Protein AF-A0A395M1X4-F1 (afdb_monomer_lite)

Radius of gyration: 28.5 Å; chains: 1; bounding box: 63×34×75 Å

pLDDT: mean 86.67, std 12.7, range [49.12, 97.56]

Secondary structure (DSSP, 8-state):
-HHHHHHHHH--TTPEEEETT-TTSHHHHHHHHTT-EEEE--S-TTHHHHHHHHH--HHHHTTS----PPP-SPPPPP--S-------------GGGS-GGG--EEEEEEE-SSSEEEETTS-EEEETTEEES-HHHHHHHIIIIITT-EEEEEEEEEEEEETTEEEEEEEETT--BHHHHHHHTTSEEE-SSS--TTHHHHHHHHHHHHH-

Foldseek 3Di:
DVLLVVCVVPHDAAAEDEAADCQLPPNQQSCLVRNYHYDYHDPDPVNVVSNCVSCVDVVSVVPDDDDDDDDPDDDDDDDDPDDDDPPPPQPQDQVVPPPLVPQDKWFFAADPFLQWTATPNRAIEGEPFWDFDAGVVSSVCCVVPPHRFIKRWDADPPFDDDRRYGYTFIATPVRPGSSLVCLLVVRTAGDPPDDDDCRVVRNVSNVVNVVD

Organism: NCBI:txid1868324

Sequence (212 aa):
ELPRRLIRMYSLIGDVVLDPFLGSGTTIKAALELQRNGIGYEINEDFVKIINDKIGNNLLLELFDLEIVKRTQKIELDSIPYEPSVPDAKPLLDPRNLDLNRGKMYKVVNIVSEDTIELDTGLFVKFLGLDVVDKERAVKYLREYVLKKDVIIKVEENSLVSENTIFAYVYLKNKIFVNAYLIKSGIAQADKKREYKLRKKFMEIENQRKYG

Structure (mmCIF, N/CA/C/O backbone):
data_AF-A0A395M1X4-F1
#
_entry.id   AF-A0A395M1X4-F1
#
loop_
_atom_site.group_PDB
_atom_site.id
_atom_site.type_symbol
_atom_site.label_atom_id
_atom_site.label_alt_id
_atom_site.label_comp_id
_atom_site.label_asym_id
_atom_site.label_entity_id
_atom_site.label_seq_id
_atom_site.pdbx_PDB_ins_code
_atom_site.Cartn_x
_atom_site.Cartn_y
_atom_site.Cartn_z
_atom_site.occupancy
_atom_site.B_iso_or_equiv
_atom_site.auth_seq_id
_atom_site.auth_comp_id
_atom_site.auth_asym_id
_atom_site.auth_atom_id
_atom_site.pdbx_PDB_model_num
ATOM 1 N N . GLU A 1 1 ? -4.584 4.770 25.750 1.00 68.44 1 GLU A N 1
ATOM 2 C CA . GLU A 1 1 ? -4.631 6.199 26.139 1.00 68.44 1 GLU A CA 1
ATOM 3 C C . GLU A 1 1 ? -5.647 7.011 25.327 1.00 68.44 1 GLU A C 1
ATOM 5 O O . GLU A 1 1 ? -6.448 7.721 25.923 1.00 68.44 1 GLU A O 1
ATOM 10 N N . LEU A 1 2 ? -5.694 6.859 23.995 1.00 89.81 2 LEU A N 1
ATOM 11 C CA . LEU A 1 2 ? -6.604 7.622 23.126 1.00 89.81 2 LEU A CA 1
ATOM 12 C C . LEU A 1 2 ? -8.112 7.516 23.479 1.00 89.81 2 LEU A C 1
ATOM 14 O O . LEU A 1 2 ? -8.721 8.575 23.634 1.00 89.81 2 LEU A O 1
ATOM 18 N N . PRO A 1 3 ? -8.718 6.323 23.693 1.00 90.88 3 PRO A N 1
ATOM 19 C CA . PRO A 1 3 ? -10.153 6.229 24.005 1.00 90.88 3 PRO A CA 1
ATOM 20 C C . PRO A 1 3 ? -10.532 6.971 25.290 1.00 90.88 3 PRO A C 1
ATOM 22 O O . PRO A 1 3 ? -11.484 7.741 25.313 1.00 90.88 3 PRO A O 1
ATOM 25 N N . ARG A 1 4 ? -9.716 6.827 26.343 1.00 94.31 4 ARG A N 1
ATOM 26 C CA . ARG A 1 4 ? -9.913 7.501 27.634 1.00 94.31 4 ARG A CA 1
ATOM 27 C C . ARG A 1 4 ? -9.958 9.025 27.477 1.00 94.31 4 ARG A C 1
ATOM 29 O O . ARG A 1 4 ? -10.795 9.682 28.088 1.00 94.31 4 ARG A O 1
ATOM 36 N N . ARG A 1 5 ? -9.074 9.597 26.649 1.00 95.94 5 ARG A N 1
ATOM 37 C CA . ARG A 1 5 ? -9.039 11.046 26.404 1.00 95.94 5 ARG A CA 1
ATOM 38 C C . ARG A 1 5 ? -10.300 11.528 25.687 1.00 95.94 5 ARG A C 1
ATOM 40 O O . ARG A 1 5 ? -10.875 12.523 26.110 1.00 95.94 5 ARG A O 1
ATOM 47 N N . LEU A 1 6 ? -10.730 10.813 24.646 1.00 96.31 6 LEU A N 1
ATOM 48 C CA . LEU A 1 6 ? -11.924 11.160 23.870 1.00 96.31 6 LEU A CA 1
ATOM 49 C C . LEU A 1 6 ? -13.192 11.062 24.721 1.00 96.31 6 LEU A C 1
ATOM 51 O O . LEU A 1 6 ? -13.954 12.020 24.781 1.00 96.31 6 LEU A O 1
ATOM 55 N N . ILE A 1 7 ? -13.364 9.963 25.459 1.00 96.81 7 ILE A N 1
ATOM 56 C CA . ILE A 1 7 ? -14.508 9.779 26.361 1.00 96.81 7 ILE A CA 1
ATOM 57 C C . ILE A 1 7 ? -14.561 10.919 27.383 1.00 96.81 7 ILE A C 1
ATOM 59 O O . ILE A 1 7 ? -15.603 11.540 27.559 1.00 96.81 7 ILE A O 1
ATOM 63 N N . ARG A 1 8 ? -13.434 11.269 28.014 1.00 96.00 8 ARG A N 1
ATOM 64 C CA . ARG A 1 8 ? -13.397 12.364 28.995 1.00 96.00 8 ARG A CA 1
ATOM 65 C C . ARG A 1 8 ? -13.743 13.735 28.400 1.00 96.00 8 ARG A C 1
ATOM 67 O O . ARG A 1 8 ? -14.287 14.564 29.119 1.00 96.00 8 ARG A O 1
ATOM 74 N N . MET A 1 9 ? -13.390 13.992 27.140 1.00 96.62 9 MET A N 1
ATOM 75 C CA . MET A 1 9 ? -13.650 15.274 26.470 1.00 96.62 9 MET A CA 1
ATOM 76 C C . MET A 1 9 ? -15.098 15.419 25.995 1.00 96.62 9 MET A C 1
ATOM 78 O O . MET A 1 9 ? -15.610 16.533 25.980 1.00 96.62 9 MET A O 1
ATOM 82 N N . TYR A 1 10 ? -15.737 14.313 25.606 1.00 96.31 10 TYR A N 1
ATOM 83 C CA . TYR A 1 10 ? -17.022 14.327 24.896 1.00 96.31 10 TYR A CA 1
ATOM 84 C C . TYR A 1 10 ? -18.167 13.629 25.643 1.00 96.31 10 TYR A C 1
ATOM 86 O O . TYR A 1 10 ? -19.234 13.445 25.071 1.00 96.31 10 TYR A O 1
ATOM 94 N N . SER A 1 11 ? -17.964 13.238 26.902 1.00 96.44 11 SER A N 1
ATOM 95 C CA . SER A 1 11 ? -19.010 12.653 27.748 1.00 96.44 11 SER A CA 1
ATOM 96 C C . SER A 1 11 ? -18.870 13.105 29.197 1.00 96.44 11 SER A C 1
ATOM 98 O O . SER A 1 11 ? -17.765 13.403 29.671 1.00 96.44 11 SER A O 1
ATOM 100 N N . LEU A 1 12 ? -19.974 13.099 29.927 1.00 96.44 12 LEU A N 1
ATOM 101 C CA . LEU A 1 12 ? -20.050 13.315 31.366 1.00 96.44 12 LEU A CA 1
ATOM 102 C C . LEU A 1 12 ? -20.044 11.981 32.122 1.00 96.44 12 LEU A C 1
ATOM 104 O O . LEU A 1 12 ? -20.113 10.903 31.539 1.00 96.44 12 LEU A O 1
ATOM 108 N N . ILE A 1 13 ? -19.879 12.048 33.442 1.00 95.56 13 ILE A N 1
ATOM 109 C CA . ILE A 1 13 ? -20.017 10.872 34.312 1.00 95.56 13 ILE A CA 1
ATOM 110 C C . ILE A 1 13 ? -21.461 10.359 34.202 1.00 95.56 13 ILE A C 1
ATOM 112 O O . ILE A 1 13 ? -22.392 11.156 34.267 1.00 95.56 13 ILE A O 1
ATOM 116 N N . GLY A 1 14 ? -21.631 9.046 34.038 1.00 94.00 14 GLY A N 1
ATOM 117 C CA . GLY A 1 14 ? -22.929 8.389 33.848 1.00 94.00 14 GLY A CA 1
ATOM 118 C C . GLY A 1 14 ? -23.396 8.266 32.391 1.00 94.00 14 GLY A C 1
ATOM 119 O O . GLY A 1 14 ? -24.292 7.465 32.121 1.00 94.00 14 GLY A O 1
ATOM 120 N N . ASP A 1 15 ? -22.773 8.978 31.447 1.00 97.31 15 ASP A N 1
ATOM 121 C CA . ASP A 1 15 ? -23.117 8.874 30.022 1.00 97.31 15 ASP A CA 1
ATOM 122 C C . ASP A 1 15 ? -22.832 7.477 29.455 1.00 97.31 15 ASP A C 1
ATOM 124 O O . ASP A 1 15 ? -22.039 6.708 30.004 1.00 97.31 15 ASP A O 1
ATOM 128 N N . VAL A 1 16 ? -23.457 7.166 28.315 1.00 96.12 16 VAL A N 1
ATOM 129 C CA . VAL A 1 16 ? -23.270 5.905 27.587 1.00 96.12 16 VAL A CA 1
ATOM 130 C C . VAL A 1 16 ? -22.293 6.100 26.431 1.00 96.12 16 VAL A C 1
ATOM 132 O O . VAL A 1 16 ? -22.507 6.929 25.548 1.00 96.12 16 VAL A O 1
ATOM 135 N N . VAL A 1 17 ? -21.240 5.287 26.404 1.00 96.62 17 VAL A N 1
ATOM 136 C CA . VAL A 1 17 ? -20.292 5.201 25.289 1.00 96.62 17 VAL A CA 1
ATOM 137 C C . VAL A 1 17 ? -20.643 3.993 24.426 1.00 96.62 17 VAL A C 1
ATOM 139 O O . VAL A 1 17 ? -20.600 2.859 24.900 1.00 96.62 17 VAL A O 1
ATOM 142 N N . LEU A 1 18 ? -20.966 4.233 23.154 1.00 97.00 18 LEU A N 1
ATOM 143 C CA . LEU A 1 18 ? -21.215 3.181 22.168 1.00 97.00 18 LEU A CA 1
ATOM 144 C C . LEU A 1 18 ? -19.958 2.913 21.332 1.00 97.00 18 LEU A C 1
ATOM 146 O O . LEU A 1 18 ? -19.431 3.829 20.701 1.00 97.00 18 LEU A O 1
ATOM 150 N N . ASP A 1 19 ? -19.526 1.654 21.279 1.00 95.69 19 ASP A N 1
ATOM 151 C CA . ASP A 1 19 ? -18.465 1.182 20.386 1.00 95.69 19 ASP A CA 1
ATOM 152 C C . ASP A 1 19 ? -18.986 0.080 19.443 1.00 95.69 19 ASP A C 1
ATOM 154 O O . ASP A 1 19 ? -19.100 -1.081 19.845 1.00 95.69 19 ASP A O 1
ATOM 158 N N . PRO A 1 20 ? -19.315 0.395 18.178 1.00 94.38 20 PRO A N 1
ATOM 159 C CA . PRO A 1 20 ? -19.821 -0.603 17.241 1.00 94.38 20 PRO A CA 1
ATOM 160 C C . PRO A 1 20 ? -18.749 -1.573 16.713 1.00 94.38 20 PRO A C 1
ATOM 162 O O . PRO A 1 20 ? -19.100 -2.486 15.968 1.00 94.38 20 PRO A O 1
ATOM 165 N N . PHE A 1 21 ? -17.476 -1.387 17.084 1.00 94.19 21 PHE A N 1
ATOM 166 C CA . PHE A 1 21 ? -16.341 -2.215 16.666 1.00 94.19 21 PHE A CA 1
ATOM 167 C C . PHE A 1 21 ? -15.449 -2.533 17.871 1.00 94.19 21 PHE A C 1
ATOM 169 O O . PHE A 1 21 ? -14.256 -2.221 17.906 1.00 94.19 21 PHE A O 1
ATOM 176 N N . LEU A 1 22 ? -16.067 -3.148 18.878 1.00 93.44 22 LEU A N 1
ATOM 177 C CA . LEU A 1 22 ? -15.531 -3.301 20.225 1.00 93.44 22 LEU A CA 1
ATOM 178 C C . LEU A 1 22 ? -14.149 -3.976 20.265 1.00 93.44 22 LEU A C 1
ATOM 180 O O . LEU A 1 22 ? -13.309 -3.628 21.111 1.00 93.44 22 LEU A O 1
ATOM 184 N N . GLY A 1 23 ? -13.911 -4.956 19.385 1.00 93.94 23 GLY A N 1
ATOM 185 C CA . GLY A 1 23 ? -12.673 -5.718 19.321 1.00 93.94 23 GLY A CA 1
ATOM 186 C C . GLY A 1 23 ? -12.290 -6.271 20.689 1.00 93.94 23 GLY A C 1
ATOM 187 O O . GLY A 1 23 ? -13.026 -7.008 21.331 1.00 93.94 23 GLY A O 1
ATOM 188 N N . SER A 1 24 ? -11.121 -5.868 21.188 1.00 92.38 24 SER A N 1
ATOM 189 C CA . SER A 1 24 ? -10.613 -6.340 22.484 1.00 92.38 24 SER A CA 1
ATOM 190 C C . SER A 1 24 ? -11.244 -5.688 23.723 1.00 92.38 24 SER A C 1
ATOM 192 O O . SER A 1 24 ? -10.738 -5.926 24.816 1.00 92.38 24 SER A O 1
ATOM 194 N N . GLY A 1 25 ? -12.251 -4.818 23.595 1.00 92.44 25 GLY A N 1
ATOM 195 C CA . GLY A 1 25 ? -12.959 -4.220 24.740 1.00 92.44 25 GLY A CA 1
ATOM 196 C C . GLY A 1 25 ? -12.305 -2.982 25.369 1.00 92.44 25 GLY A C 1
ATOM 197 O O . GLY A 1 25 ? -12.700 -2.540 26.448 1.00 92.44 25 GLY A O 1
ATOM 198 N N . THR A 1 26 ? -11.283 -2.403 24.731 1.00 93.25 26 THR A N 1
ATOM 199 C CA . THR A 1 26 ? -10.499 -1.295 25.316 1.00 93.25 26 THR A CA 1
ATOM 200 C C . THR A 1 26 ? -11.327 -0.023 25.534 1.00 93.25 26 THR A C 1
ATOM 202 O O . THR A 1 26 ? -11.119 0.670 26.532 1.00 93.25 26 THR A O 1
ATOM 205 N N . THR A 1 27 ? -12.263 0.285 24.633 1.00 94.75 27 THR A N 1
ATOM 206 C CA . THR A 1 27 ? -13.134 1.466 24.737 1.00 94.75 27 THR A CA 1
ATOM 207 C C . THR A 1 27 ? -14.054 1.375 25.948 1.00 94.75 27 THR A C 1
ATOM 209 O O . THR A 1 27 ? -14.115 2.313 26.739 1.00 94.75 27 THR A O 1
ATOM 212 N N . ILE A 1 28 ? -14.689 0.220 26.149 1.00 93.50 28 ILE A N 1
ATOM 213 C CA . ILE A 1 28 ? -15.614 -0.008 27.264 1.00 93.50 28 ILE A CA 1
ATOM 214 C C . ILE A 1 28 ? -14.870 -0.024 28.593 1.00 93.50 28 ILE A C 1
ATOM 216 O O . ILE A 1 28 ? -15.287 0.661 29.519 1.00 93.50 28 ILE A O 1
ATOM 220 N N . LYS A 1 29 ? -13.701 -0.676 28.673 1.00 92.06 29 LYS A N 1
ATOM 221 C CA . LYS A 1 29 ? -12.850 -0.586 29.872 1.00 92.06 29 LYS A CA 1
ATOM 222 C C . LYS A 1 29 ? -12.541 0.869 30.234 1.00 92.06 29 LYS A C 1
ATOM 224 O O . LYS A 1 29 ? -12.665 1.256 31.390 1.00 92.06 29 LYS A O 1
ATOM 229 N N . ALA A 1 30 ? -12.161 1.686 29.250 1.00 93.56 30 ALA A N 1
ATOM 230 C CA . ALA A 1 30 ? -11.876 3.098 29.485 1.00 93.56 30 ALA A CA 1
ATOM 231 C C . ALA A 1 30 ? -13.124 3.898 29.900 1.00 93.56 30 ALA A C 1
ATOM 233 O O . ALA A 1 30 ? -12.994 4.807 30.718 1.00 93.56 30 ALA A O 1
ATOM 234 N N . ALA A 1 31 ? -14.304 3.575 29.361 1.00 93.88 31 ALA A N 1
ATOM 235 C CA . ALA A 1 31 ? -15.572 4.178 29.768 1.00 93.88 31 ALA A CA 1
ATOM 236 C C . ALA A 1 31 ? -15.878 3.870 31.242 1.00 93.88 31 ALA A C 1
ATOM 238 O O . ALA A 1 31 ? -16.070 4.797 32.029 1.00 93.88 31 ALA A O 1
ATOM 239 N N . LEU A 1 32 ? -15.794 2.597 31.635 1.00 91.56 32 LEU A N 1
ATOM 240 C CA . LEU A 1 32 ? -16.053 2.140 33.004 1.00 91.56 32 LEU A CA 1
ATOM 241 C C . LEU A 1 32 ? -15.075 2.753 34.016 1.00 91.56 32 LEU A C 1
ATOM 243 O O . LEU A 1 32 ? -15.489 3.287 35.040 1.00 91.56 32 LEU A O 1
ATOM 247 N N . GLU A 1 33 ? -13.773 2.783 33.710 1.00 91.12 33 GLU A N 1
ATOM 248 C CA . GLU A 1 33 ? -12.766 3.437 34.567 1.00 91.12 33 GLU A CA 1
ATOM 249 C C . GLU A 1 33 ? -12.969 4.957 34.706 1.00 91.12 33 GLU A C 1
ATOM 251 O O . GLU A 1 33 ? -12.378 5.596 35.580 1.00 91.12 33 GLU A O 1
ATOM 256 N N . LEU A 1 34 ? -13.732 5.557 33.795 1.00 93.31 34 LEU A N 1
ATOM 257 C CA . LEU A 1 34 ? -14.150 6.949 33.851 1.00 93.31 34 LEU A CA 1
ATOM 258 C C . LEU A 1 34 ? -15.561 7.092 34.441 1.00 93.31 34 LEU A C 1
ATOM 260 O O . LEU A 1 34 ? -16.077 8.199 34.440 1.00 93.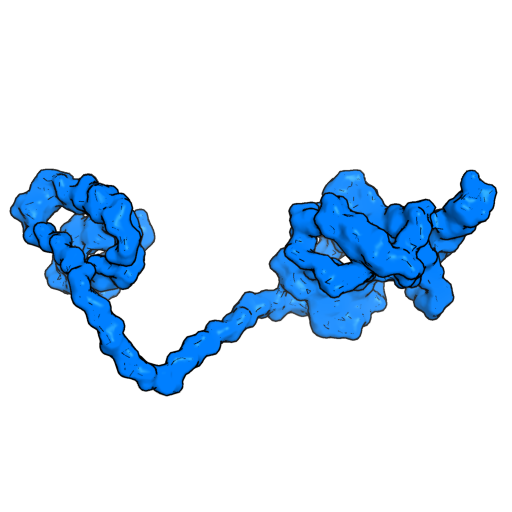31 34 LEU A O 1
ATOM 264 N N . GLN A 1 35 ? -16.188 6.041 34.969 1.00 92.19 35 GLN A N 1
ATOM 265 C CA . GLN A 1 35 ? -17.561 6.081 35.492 1.00 92.19 35 GLN A CA 1
ATOM 266 C C . GLN A 1 35 ? -18.598 6.452 34.418 1.00 92.19 35 GLN A C 1
ATOM 268 O O . GLN A 1 35 ? -19.502 7.253 34.651 1.00 92.19 35 GLN A O 1
ATOM 273 N N . ARG A 1 36 ? -18.433 5.915 33.207 1.00 94.31 36 ARG A N 1
ATOM 274 C CA . ARG A 1 36 ? -19.426 5.937 32.126 1.00 94.31 36 ARG A CA 1
ATOM 275 C C . ARG A 1 36 ? -19.949 4.526 31.900 1.00 94.31 36 ARG A C 1
ATOM 277 O O . ARG A 1 36 ? -19.222 3.554 32.097 1.00 94.31 36 ARG A O 1
ATOM 284 N N . ASN A 1 37 ? -21.177 4.440 31.418 1.00 93.44 37 ASN A N 1
ATOM 285 C CA . ASN A 1 37 ? -21.745 3.207 30.898 1.00 93.44 37 ASN A CA 1
ATOM 286 C C . ASN A 1 37 ? -21.158 2.907 29.513 1.00 93.44 37 ASN A C 1
ATOM 288 O O . ASN A 1 37 ? -20.710 3.810 28.799 1.00 93.44 37 ASN A O 1
ATOM 292 N N . GLY A 1 38 ? -21.168 1.640 29.113 1.00 93.69 38 GLY A N 1
ATOM 293 C CA . GLY A 1 38 ? -20.594 1.217 27.844 1.00 93.69 38 GLY A CA 1
ATOM 294 C C . GLY A 1 38 ? -21.433 0.152 27.153 1.00 93.69 38 GLY A C 1
ATOM 295 O O . GLY A 1 38 ? -21.826 -0.823 27.782 1.00 93.69 38 GLY A O 1
ATOM 296 N N . ILE A 1 39 ? -21.663 0.323 25.852 1.00 95.75 39 ILE A N 1
ATOM 297 C CA . ILE A 1 39 ? -22.289 -0.679 24.982 1.00 95.75 39 ILE A CA 1
ATOM 298 C C . ILE A 1 39 ? -21.333 -0.943 23.827 1.00 95.75 39 ILE A C 1
ATOM 300 O O . ILE A 1 39 ? -20.859 -0.004 23.190 1.00 95.75 39 ILE A O 1
ATOM 304 N N . GLY A 1 40 ? -21.043 -2.211 23.546 1.00 94.38 40 GLY A N 1
ATOM 305 C CA . GLY A 1 40 ? -20.136 -2.583 22.470 1.00 94.38 40 GLY A CA 1
ATOM 306 C C . GLY A 1 40 ? -20.662 -3.728 21.616 1.00 94.38 40 GLY A C 1
ATOM 307 O O . GLY A 1 40 ? -21.257 -4.664 22.146 1.00 94.38 40 GLY A O 1
ATOM 308 N N . TYR A 1 41 ? -20.414 -3.663 20.308 1.00 94.81 41 TYR A N 1
ATOM 309 C CA . TYR A 1 41 ? -20.716 -4.747 19.373 1.00 94.81 41 TYR A CA 1
ATOM 310 C C . TYR A 1 41 ? -19.428 -5.369 18.838 1.00 94.81 41 TYR A C 1
ATOM 312 O O . TYR A 1 41 ? -18.507 -4.664 18.433 1.00 94.81 41 TYR A O 1
ATOM 320 N N . GLU A 1 42 ? -19.387 -6.697 18.816 1.00 94.56 42 GLU A N 1
ATOM 321 C CA . GLU A 1 42 ? -18.329 -7.480 18.184 1.00 94.56 42 GLU A CA 1
ATOM 322 C C . GLU A 1 42 ? -18.965 -8.673 17.471 1.00 94.56 42 GLU A C 1
ATOM 324 O O . GLU A 1 42 ? -19.849 -9.334 18.018 1.00 94.56 42 GLU A O 1
ATOM 329 N N . ILE A 1 43 ? -18.543 -8.914 16.232 1.00 92.88 43 ILE A N 1
ATOM 330 C CA . ILE A 1 43 ? -19.069 -9.993 15.390 1.00 92.88 43 ILE A CA 1
ATOM 331 C C . ILE A 1 43 ? -18.265 -11.282 15.556 1.00 92.88 43 ILE A C 1
ATOM 333 O O . ILE A 1 43 ? -18.792 -12.368 15.324 1.00 92.88 43 ILE A O 1
ATOM 337 N N . ASN A 1 44 ? -16.992 -11.170 15.936 1.00 92.69 44 ASN A N 1
ATOM 338 C CA . ASN A 1 44 ? -16.113 -12.307 16.123 1.00 92.69 44 ASN A CA 1
ATOM 339 C C . ASN A 1 44 ? -16.221 -12.849 17.557 1.00 92.69 44 ASN A C 1
ATOM 341 O O . ASN A 1 44 ? -15.735 -12.245 18.513 1.00 92.69 44 ASN A O 1
ATOM 345 N N . GLU A 1 45 ? -16.815 -14.034 17.688 1.00 90.81 45 GLU A N 1
ATOM 346 C CA . GLU A 1 45 ? -17.025 -14.703 18.975 1.00 90.81 45 GLU A CA 1
ATOM 347 C C . GLU A 1 45 ? -15.723 -15.019 19.730 1.00 90.81 45 GLU A C 1
ATOM 349 O O . GLU A 1 45 ? -15.733 -15.057 20.962 1.00 90.81 45 GLU A O 1
ATOM 354 N N . ASP A 1 46 ? -14.587 -15.158 19.040 1.00 92.94 46 ASP A N 1
ATOM 355 C CA . ASP A 1 46 ? -13.287 -15.429 19.674 1.00 92.94 46 ASP A CA 1
ATOM 356 C C . ASP A 1 46 ? -12.858 -14.301 20.629 1.00 92.94 46 ASP A C 1
ATOM 358 O O . ASP A 1 46 ? -12.092 -14.514 21.576 1.00 92.94 46 ASP A O 1
ATOM 362 N N . PHE A 1 47 ? -13.380 -13.087 20.422 1.00 93.69 47 PHE A N 1
ATOM 363 C CA . PHE A 1 47 ? -13.097 -11.940 21.277 1.00 93.69 47 PHE A CA 1
ATOM 364 C C . PHE A 1 47 ? -13.861 -11.957 22.598 1.00 93.69 47 PHE A C 1
ATOM 366 O O . PHE A 1 47 ? -13.432 -11.269 23.524 1.00 93.69 47 PHE A O 1
ATOM 373 N N . VAL A 1 48 ? -14.928 -12.752 22.742 1.00 90.44 48 VAL A N 1
ATOM 374 C CA . VAL A 1 48 ? -15.748 -12.784 23.968 1.00 90.44 48 VAL A CA 1
ATOM 375 C C . VAL A 1 48 ? -14.884 -13.055 25.197 1.00 90.44 48 VAL A C 1
ATOM 377 O O . VAL A 1 48 ? -14.986 -12.340 26.193 1.00 90.44 48 VAL A O 1
ATOM 380 N N . LYS A 1 49 ? -13.969 -14.029 25.112 1.00 90.19 49 LYS A N 1
ATOM 381 C CA . LYS A 1 49 ? -13.050 -14.342 26.213 1.00 90.19 49 LYS A CA 1
ATOM 382 C C . LYS A 1 49 ? -12.108 -13.176 26.520 1.00 90.19 49 LYS A C 1
ATOM 384 O O . LYS A 1 49 ? -11.949 -12.813 27.677 1.00 90.19 49 LYS A O 1
ATOM 389 N N . ILE A 1 50 ? -11.529 -12.554 25.492 1.00 91.62 50 ILE A N 1
ATOM 390 C CA . ILE A 1 50 ? -10.598 -11.422 25.639 1.00 91.62 50 ILE A CA 1
ATOM 391 C C . ILE A 1 50 ? -11.296 -10.220 26.283 1.00 91.62 50 ILE A C 1
ATOM 393 O O . ILE A 1 50 ? -10.719 -9.550 27.138 1.00 91.62 50 ILE A O 1
ATOM 397 N N . ILE A 1 51 ? -12.530 -9.938 25.863 1.00 90.50 51 ILE A N 1
ATOM 398 C CA . ILE A 1 51 ? -13.363 -8.869 26.411 1.00 90.50 51 ILE A CA 1
ATOM 399 C C . ILE A 1 51 ? -13.667 -9.163 27.880 1.00 90.50 51 ILE A C 1
ATOM 401 O O . ILE A 1 51 ? -13.470 -8.286 28.721 1.00 90.50 51 ILE A O 1
ATOM 405 N N . ASN A 1 52 ? -14.085 -10.393 28.190 1.00 87.38 52 ASN A N 1
ATOM 406 C CA . ASN A 1 52 ? -14.406 -10.799 29.552 1.00 87.38 52 ASN A CA 1
ATOM 407 C C . ASN A 1 52 ? -13.177 -10.715 30.468 1.00 87.38 52 ASN A C 1
ATOM 409 O O . ASN A 1 52 ? -13.245 -10.080 31.510 1.00 87.38 52 ASN A O 1
ATOM 413 N N . ASP A 1 53 ? -12.022 -11.226 30.042 1.00 87.44 53 ASP A N 1
ATOM 414 C CA . ASP A 1 53 ? -10.775 -11.142 30.816 1.00 87.44 53 ASP A CA 1
ATOM 415 C C . ASP A 1 53 ? -10.322 -9.680 31.018 1.00 87.44 53 ASP A C 1
ATOM 417 O O . ASP A 1 53 ? -9.722 -9.323 32.033 1.00 87.44 53 ASP A O 1
ATOM 421 N N . LYS A 1 54 ? -10.604 -8.799 30.049 1.00 87.50 54 LYS A N 1
ATOM 422 C CA . LYS A 1 54 ? -10.201 -7.389 30.107 1.00 87.50 54 LYS A CA 1
ATOM 423 C C . LYS A 1 54 ? -11.112 -6.542 30.999 1.00 87.50 54 LYS A C 1
ATOM 425 O O . LYS A 1 54 ? -10.606 -5.681 31.729 1.00 87.50 54 LYS A O 1
ATOM 430 N N . ILE A 1 55 ? -12.426 -6.730 30.892 1.00 84.75 55 ILE A N 1
ATOM 431 C CA . ILE A 1 55 ? -13.439 -5.967 31.637 1.00 84.75 55 ILE A CA 1
ATOM 432 C C . ILE A 1 55 ? -13.658 -6.582 33.023 1.00 84.75 55 ILE A C 1
ATOM 434 O O . ILE A 1 55 ? -13.739 -5.851 34.006 1.00 84.75 55 ILE A O 1
ATOM 438 N N . GLY A 1 56 ? -13.659 -7.910 33.110 1.00 69.19 56 GLY A N 1
ATOM 439 C CA . GLY A 1 56 ? -13.948 -8.717 34.294 1.00 69.19 56 GLY A CA 1
ATOM 440 C C . GLY A 1 56 ? -12.857 -8.741 35.365 1.00 69.19 56 GLY A C 1
ATOM 441 O O . GLY A 1 56 ? -12.741 -9.712 36.106 1.00 69.19 56 GLY A O 1
ATOM 442 N N . ASN A 1 57 ? -12.055 -7.681 35.487 1.00 66.00 57 ASN A N 1
ATOM 443 C CA . ASN A 1 57 ? -11.243 -7.506 36.689 1.00 66.00 57 ASN A CA 1
ATOM 444 C C . ASN A 1 57 ? -12.185 -7.265 37.881 1.00 66.00 57 ASN A C 1
ATOM 446 O O . ASN A 1 57 ? -13.024 -6.368 37.810 1.00 66.00 57 ASN A O 1
ATOM 450 N N . ASN A 1 58 ? -12.017 -8.023 38.973 1.00 60.03 58 ASN A N 1
ATOM 451 C CA . ASN A 1 58 ? -12.922 -8.025 40.139 1.00 60.03 58 ASN A CA 1
ATOM 452 C C . ASN A 1 58 ? -13.329 -6.621 40.624 1.00 60.03 58 ASN A C 1
ATOM 454 O O . ASN A 1 58 ? -14.489 -6.396 40.939 1.00 60.03 58 ASN A O 1
ATOM 458 N N . LEU A 1 59 ? -12.407 -5.655 40.606 1.00 61.34 59 LEU A N 1
ATOM 459 C CA . LEU A 1 59 ? -12.660 -4.292 41.080 1.00 61.34 59 LEU A CA 1
ATOM 460 C C . LEU A 1 59 ? -13.670 -3.500 40.223 1.00 61.34 59 LEU A C 1
ATOM 462 O O . LEU A 1 59 ? -14.315 -2.586 40.724 1.00 61.34 59 LEU A O 1
ATOM 466 N N . LEU A 1 60 ? -13.786 -3.807 38.926 1.00 66.50 60 LEU A N 1
ATOM 467 C CA . LEU A 1 60 ? -14.768 -3.171 38.038 1.00 66.50 60 LEU A CA 1
ATOM 468 C C . LEU A 1 60 ? -16.131 -3.864 38.129 1.00 66.50 60 LEU A C 1
ATOM 470 O O . LEU A 1 60 ? -17.151 -3.189 38.066 1.00 66.50 60 LEU A O 1
ATOM 474 N N . LEU A 1 61 ? -16.148 -5.186 38.319 1.00 66.81 61 LEU A N 1
ATOM 475 C CA . LEU A 1 61 ? -17.385 -5.964 38.459 1.00 66.81 61 LEU A CA 1
ATOM 476 C C . LEU A 1 61 ? -18.135 -5.670 39.765 1.00 66.81 61 LEU A C 1
ATOM 478 O O . LEU A 1 61 ? -19.345 -5.838 39.821 1.00 66.81 61 LEU A O 1
ATOM 482 N N . GLU A 1 62 ? -17.447 -5.198 40.807 1.00 69.44 62 GLU A N 1
ATOM 483 C CA . GLU A 1 62 ? -18.099 -4.711 42.034 1.00 69.44 62 GLU A CA 1
ATOM 484 C C . GLU A 1 62 ? -18.864 -3.392 41.825 1.00 69.44 62 GLU A C 1
ATOM 486 O O . GLU A 1 62 ? -19.725 -3.043 42.630 1.00 69.44 62 GLU A O 1
ATOM 491 N N . LEU A 1 63 ? -18.544 -2.645 40.764 1.00 70.69 63 LEU A N 1
ATOM 492 C CA . LEU A 1 63 ? -19.072 -1.302 40.511 1.00 70.69 63 LEU A CA 1
ATOM 493 C C . LEU A 1 63 ? -20.062 -1.244 39.342 1.00 70.69 63 LEU A C 1
ATOM 495 O O . LEU A 1 63 ? -20.793 -0.260 39.230 1.00 70.69 63 LEU A O 1
ATOM 499 N N . PHE A 1 64 ? -20.067 -2.250 38.466 1.00 76.81 64 PHE A N 1
ATOM 500 C CA . PHE A 1 64 ? -20.837 -2.241 37.226 1.00 76.81 64 PHE A CA 1
ATOM 501 C C . PHE A 1 64 ? -21.368 -3.632 36.877 1.00 76.81 64 PHE A C 1
ATOM 503 O O . PHE A 1 64 ? -20.648 -4.625 36.985 1.00 76.81 64 PHE A O 1
ATOM 510 N N . ASP A 1 65 ? -22.594 -3.675 36.357 1.00 83.25 65 ASP A N 1
ATOM 511 C CA . ASP A 1 65 ? -23.181 -4.886 35.791 1.00 83.25 65 ASP A CA 1
ATOM 512 C C . ASP A 1 65 ? -22.590 -5.169 34.399 1.00 83.25 65 ASP A C 1
ATOM 514 O O . ASP A 1 65 ? -22.540 -4.288 33.535 1.00 83.25 65 ASP A O 1
ATOM 518 N N . LEU A 1 66 ? -22.144 -6.409 34.167 1.00 85.88 66 LEU A N 1
ATOM 519 C CA . LEU A 1 66 ? -21.660 -6.872 32.865 1.00 85.88 66 LEU A CA 1
ATOM 520 C C . LEU A 1 66 ? -22.634 -7.891 32.273 1.00 85.88 66 LEU A C 1
ATOM 522 O O . LEU A 1 66 ? -22.774 -9.001 32.785 1.00 85.88 66 LEU A O 1
ATOM 526 N N . GLU A 1 67 ? -23.237 -7.539 31.140 1.00 89.31 67 GLU A N 1
ATOM 527 C CA . GLU A 1 67 ? -24.088 -8.430 30.355 1.00 89.31 67 GLU A CA 1
ATOM 528 C C . GLU A 1 67 ? -23.464 -8.673 28.974 1.00 89.31 67 GLU A C 1
ATOM 530 O O . GLU A 1 67 ? -23.117 -7.735 28.255 1.00 89.31 67 GLU A O 1
ATOM 535 N N . ILE A 1 68 ? -23.321 -9.945 28.587 1.00 88.62 68 ILE A N 1
ATOM 536 C CA . ILE A 1 68 ? -22.876 -10.340 27.245 1.00 88.62 68 ILE A CA 1
ATOM 537 C C . ILE A 1 68 ? -24.029 -11.067 26.560 1.00 88.62 68 ILE A C 1
ATOM 539 O O . ILE A 1 68 ? -24.343 -12.211 26.888 1.00 88.62 68 ILE A O 1
ATOM 543 N N . VAL A 1 69 ? -24.641 -10.405 25.579 1.00 90.88 69 VAL A N 1
ATOM 544 C CA . VAL A 1 69 ? -25.776 -10.946 24.825 1.00 90.88 69 VAL A CA 1
ATOM 545 C C . VAL A 1 69 ? -25.312 -11.438 23.462 1.00 90.88 69 VAL A C 1
ATOM 547 O O . VAL A 1 69 ? -24.844 -10.665 22.625 1.00 90.88 69 VAL A O 1
ATOM 550 N N . LYS A 1 70 ? -25.496 -12.735 23.200 1.00 90.38 70 LYS A N 1
ATOM 551 C CA . LYS A 1 70 ? -25.284 -13.309 21.869 1.00 90.38 70 LYS A CA 1
ATOM 552 C C . LYS A 1 70 ? -26.543 -13.137 21.022 1.00 90.38 70 LYS A C 1
ATOM 554 O O . LYS A 1 70 ? -27.615 -13.621 21.381 1.00 90.38 70 LYS A O 1
ATOM 559 N N . ARG A 1 71 ? -26.411 -12.494 19.860 1.00 87.06 71 ARG A N 1
ATOM 560 C CA . ARG A 1 71 ? -27.507 -12.395 18.888 1.00 87.06 71 ARG A CA 1
ATOM 561 C C . ARG A 1 71 ? -27.722 -13.747 18.201 1.00 87.06 71 ARG A C 1
ATOM 563 O O . ARG A 1 71 ? -26.814 -14.267 17.565 1.00 87.06 71 ARG A O 1
ATOM 570 N N . THR A 1 72 ? -28.934 -14.290 18.300 1.00 87.06 72 THR A N 1
ATOM 571 C CA . THR A 1 72 ? -29.327 -15.571 17.677 1.00 87.06 72 THR A CA 1
ATOM 572 C C . THR A 1 72 ? -30.172 -15.405 16.416 1.00 87.06 72 THR A C 1
ATOM 574 O O . THR A 1 72 ? -30.248 -16.322 15.604 1.00 87.06 72 THR A O 1
ATOM 577 N N . GLN A 1 73 ? -30.799 -14.243 16.230 1.00 86.69 73 GLN A N 1
ATOM 578 C CA . GLN A 1 73 ? -31.671 -13.968 15.090 1.00 86.69 73 GLN A CA 1
ATOM 579 C C . GLN A 1 73 ? -30.931 -13.194 13.999 1.00 86.69 73 GLN A C 1
ATOM 581 O O . GLN A 1 73 ? -30.179 -12.254 14.273 1.00 86.69 73 GLN A O 1
ATOM 586 N N . LYS A 1 74 ? -31.174 -13.582 12.746 1.00 80.69 74 LYS A N 1
ATOM 587 C CA . LYS A 1 74 ? -30.703 -12.851 11.571 1.00 80.69 74 LYS A CA 1
ATOM 588 C C . LYS A 1 74 ? -31.593 -11.622 11.377 1.00 80.69 74 LYS A C 1
ATOM 590 O O . LYS A 1 74 ? -32.810 -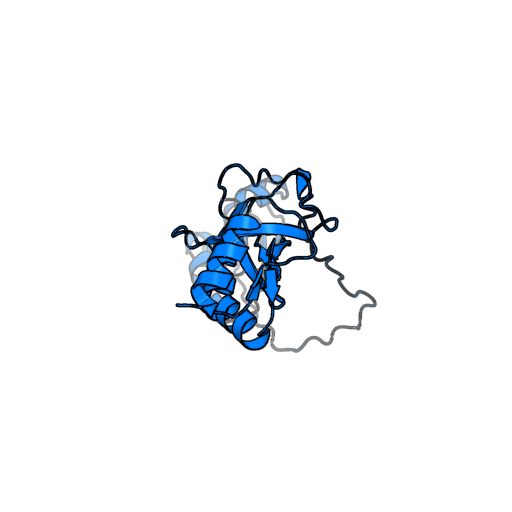11.752 11.361 1.00 80.69 74 LYS A O 1
ATOM 595 N N . ILE A 1 75 ? -30.984 -10.446 11.249 1.00 80.56 75 ILE A N 1
ATOM 596 C CA . ILE A 1 75 ? -31.715 -9.209 10.958 1.00 80.56 75 ILE A CA 1
ATOM 597 C C . ILE A 1 75 ? -31.953 -9.147 9.450 1.00 80.56 75 ILE A C 1
ATOM 599 O O . ILE A 1 75 ? -31.001 -9.250 8.674 1.00 80.56 75 ILE A O 1
ATOM 603 N N . GLU A 1 76 ? -33.207 -8.970 9.049 1.00 82.12 76 GLU A N 1
ATOM 604 C CA . GLU A 1 76 ? -33.550 -8.502 7.709 1.00 82.12 76 GLU A CA 1
ATOM 605 C C . GLU A 1 76 ? -33.483 -6.974 7.730 1.00 82.12 76 GLU A C 1
ATOM 607 O O . GLU A 1 76 ? -34.162 -6.325 8.522 1.00 82.12 76 GLU A O 1
ATOM 612 N N . LEU A 1 77 ? -32.572 -6.409 6.939 1.00 79.12 77 LEU A N 1
ATOM 613 C CA . LEU A 1 77 ? -32.428 -4.964 6.801 1.00 79.12 77 LEU A CA 1
ATOM 614 C C . LEU A 1 77 ? -33.221 -4.520 5.577 1.00 79.12 77 LEU A C 1
ATOM 616 O O . LEU A 1 77 ? -33.049 -5.091 4.498 1.00 79.12 77 LEU A O 1
ATOM 620 N N . ASP A 1 78 ? -34.038 -3.483 5.739 1.00 82.50 78 ASP A N 1
ATOM 621 C CA . ASP A 1 78 ? -34.677 -2.827 4.605 1.00 82.50 78 ASP A CA 1
ATOM 622 C C . ASP A 1 78 ? -33.612 -2.256 3.662 1.00 82.50 78 ASP A C 1
ATOM 624 O O . ASP A 1 78 ? -32.578 -1.731 4.094 1.00 82.50 78 ASP A O 1
ATOM 628 N N . SER A 1 79 ? -33.862 -2.338 2.355 1.00 79.75 79 SER A N 1
ATOM 629 C CA . SER A 1 79 ? -32.988 -1.717 1.365 1.00 79.75 79 SER A CA 1
ATOM 630 C C . SER A 1 79 ? -33.051 -0.198 1.519 1.00 79.75 79 SER A C 1
ATOM 632 O O . SER A 1 79 ? -34.042 0.438 1.158 1.00 79.75 79 SER A O 1
ATOM 634 N N . ILE A 1 80 ? -31.986 0.391 2.048 1.00 80.19 80 ILE A N 1
ATOM 635 C CA . ILE A 1 80 ? -31.820 1.841 2.096 1.00 80.19 80 ILE A CA 1
ATOM 636 C C . ILE A 1 80 ? -31.375 2.289 0.694 1.00 80.19 80 ILE A C 1
ATOM 638 O O . ILE A 1 80 ? -30.466 1.664 0.145 1.00 80.19 80 ILE A O 1
ATOM 642 N N . PRO A 1 81 ? -31.919 3.371 0.105 1.00 78.25 81 PRO A N 1
ATOM 643 C CA . PRO A 1 81 ? -31.431 3.937 -1.162 1.00 78.25 81 PRO A CA 1
ATOM 644 C C . PRO A 1 81 ? -30.089 4.677 -0.982 1.00 78.25 81 PRO A C 1
ATOM 646 O O . PRO A 1 81 ? -29.853 5.731 -1.568 1.00 78.25 81 PRO A O 1
ATOM 649 N N . TYR A 1 82 ? -29.229 4.162 -0.107 1.00 74.19 82 TYR A N 1
ATOM 650 C CA . TYR A 1 82 ? -27.916 4.689 0.204 1.00 74.19 82 TYR A CA 1
ATOM 651 C C . TYR A 1 82 ? -26.876 3.670 -0.244 1.00 74.19 82 TYR A C 1
ATOM 653 O O . TYR A 1 82 ? -26.694 2.632 0.389 1.00 74.19 82 TYR A O 1
ATOM 661 N N . GLU A 1 83 ? -26.179 3.988 -1.329 1.00 66.75 83 GLU A N 1
ATOM 662 C CA . GLU A 1 83 ? -24.939 3.317 -1.693 1.00 66.75 83 GLU A CA 1
ATOM 663 C C . GLU A 1 83 ? -23.779 4.167 -1.166 1.00 66.75 83 GLU A C 1
ATOM 665 O O . GLU A 1 83 ? -23.573 5.288 -1.644 1.00 66.75 83 GLU A O 1
ATOM 670 N N . PRO A 1 84 ? -23.021 3.689 -0.163 1.00 59.88 84 PRO A N 1
ATOM 671 C CA . PRO A 1 84 ? -21.823 4.381 0.270 1.00 59.88 84 PRO A CA 1
ATOM 672 C C . PRO A 1 84 ? -20.797 4.372 -0.867 1.00 59.88 84 PRO A C 1
ATOM 674 O O . PRO A 1 84 ? -20.065 3.405 -1.059 1.00 59.88 84 PRO A O 1
ATOM 677 N N . SER A 1 85 ? -20.710 5.471 -1.613 1.00 66.88 85 SER A N 1
ATOM 678 C CA . SER A 1 85 ? -19.559 5.742 -2.464 1.00 66.88 85 SER A CA 1
ATOM 679 C C . SER A 1 85 ? -18.472 6.338 -1.578 1.00 66.88 85 SER A C 1
ATOM 681 O O . SER A 1 85 ? -18.509 7.527 -1.260 1.00 66.88 85 SER A O 1
ATOM 683 N N . VAL A 1 86 ? -17.511 5.528 -1.144 1.00 59.25 86 VAL A N 1
ATOM 684 C CA . VAL A 1 86 ? -16.236 6.081 -0.687 1.00 59.25 86 VAL A CA 1
ATOM 685 C C . VAL A 1 86 ? -15.514 6.495 -1.967 1.00 59.25 86 VAL A C 1
ATOM 687 O O . VAL A 1 86 ? -15.202 5.615 -2.771 1.00 59.25 86 VAL A O 1
ATOM 690 N N . PRO A 1 87 ? -15.281 7.794 -2.233 1.00 52.94 87 PRO A N 1
ATOM 691 C CA . PRO A 1 87 ? -14.342 8.149 -3.278 1.00 52.94 87 PRO A CA 1
ATOM 692 C C . PRO A 1 87 ? -13.020 7.520 -2.858 1.00 52.94 87 PRO A C 1
ATOM 694 O O . PRO A 1 87 ? -12.557 7.792 -1.747 1.00 52.94 87 PRO A O 1
ATOM 697 N N . ASP A 1 88 ? -12.428 6.670 -3.698 1.00 51.84 88 ASP A N 1
ATOM 698 C CA . ASP A 1 88 ? -11.041 6.270 -3.492 1.00 51.84 88 ASP A CA 1
ATOM 699 C C . ASP A 1 88 ? -10.247 7.560 -3.285 1.00 51.84 88 ASP A C 1
ATOM 701 O O . ASP A 1 88 ? -10.124 8.378 -4.203 1.00 51.84 88 ASP A O 1
ATOM 705 N N . ALA A 1 89 ? -9.744 7.778 -2.069 1.00 49.81 89 ALA A N 1
ATOM 706 C CA . ALA A 1 89 ? -8.845 8.876 -1.774 1.00 49.81 89 ALA A CA 1
ATOM 707 C C . ALA A 1 89 ? -7.505 8.543 -2.436 1.00 49.81 89 ALA A C 1
ATOM 709 O O . ALA A 1 89 ? -6.543 8.138 -1.786 1.00 49.81 89 ALA A O 1
ATOM 710 N N . LYS A 1 90 ? -7.455 8.650 -3.766 1.00 53.69 90 LYS A N 1
ATOM 711 C CA . LYS A 1 90 ? -6.205 8.617 -4.507 1.00 53.69 90 LYS A CA 1
ATOM 712 C C . LYS A 1 90 ? -5.460 9.884 -4.111 1.00 53.69 90 LYS A C 1
ATOM 714 O O . LYS A 1 90 ? -6.033 10.970 -4.228 1.00 53.69 90 LYS A O 1
ATOM 719 N N . PRO A 1 91 ? -4.221 9.788 -3.612 1.00 49.12 91 PRO A N 1
ATOM 720 C CA . PRO A 1 91 ? -3.438 10.983 -3.372 1.00 49.12 91 PRO A CA 1
ATOM 721 C C . PRO A 1 91 ? -3.347 11.763 -4.690 1.00 49.12 91 PRO A C 1
ATOM 723 O O . PRO A 1 91 ? -2.843 11.255 -5.689 1.00 49.12 91 PRO A O 1
ATOM 726 N N . LEU A 1 92 ? -3.873 12.991 -4.699 1.00 50.06 92 LEU A N 1
ATOM 727 C CA . LEU A 1 92 ? -3.679 13.963 -5.777 1.00 50.06 92 LEU A CA 1
ATOM 728 C C . LEU A 1 92 ? -2.227 14.450 -5.700 1.00 50.06 92 LEU A C 1
ATOM 730 O O . LEU A 1 92 ? -1.934 15.538 -5.207 1.00 50.06 92 LEU A O 1
ATOM 734 N N . LEU A 1 93 ? -1.291 13.587 -6.080 1.00 53.88 93 LEU A N 1
ATOM 735 C CA . LEU A 1 93 ? 0.122 13.917 -6.132 1.00 53.88 93 LEU A CA 1
ATOM 736 C C . LEU A 1 93 ? 0.434 14.477 -7.515 1.00 53.88 93 LEU A C 1
ATOM 738 O O . LEU A 1 93 ? 0.593 13.728 -8.471 1.00 53.88 93 LEU A O 1
ATOM 742 N N . ASP A 1 94 ? 0.553 15.803 -7.599 1.00 55.22 94 ASP A N 1
ATOM 743 C CA . ASP A 1 94 ? 1.132 16.456 -8.769 1.00 55.22 94 ASP A CA 1
ATOM 744 C C . ASP A 1 94 ? 2.612 16.029 -8.888 1.00 55.22 94 ASP A C 1
ATOM 746 O O . ASP A 1 94 ? 3.394 16.291 -7.963 1.00 55.22 94 ASP A O 1
ATOM 750 N N . PRO A 1 95 ? 3.037 15.396 -9.997 1.00 54.78 95 PRO A N 1
ATOM 751 C CA . PRO A 1 95 ? 4.416 14.973 -10.222 1.00 54.78 95 PRO A CA 1
ATOM 752 C C . PRO A 1 95 ? 5.417 16.123 -10.082 1.00 54.78 95 PRO A C 1
ATOM 754 O O . PRO A 1 95 ? 6.576 15.877 -9.754 1.00 54.78 95 PRO A O 1
ATOM 757 N N . ARG A 1 96 ? 4.975 17.373 -10.290 1.00 54.47 96 ARG A N 1
ATOM 758 C CA . ARG A 1 96 ? 5.786 18.591 -10.135 1.00 54.47 96 ARG A CA 1
ATOM 759 C C . ARG A 1 96 ? 6.155 18.887 -8.680 1.00 54.47 96 ARG A C 1
ATOM 761 O O . ARG A 1 96 ? 7.175 19.522 -8.437 1.00 54.47 96 ARG A O 1
ATOM 768 N N . ASN A 1 97 ? 5.358 18.407 -7.724 1.00 54.09 97 ASN A N 1
ATOM 769 C CA . ASN A 1 97 ? 5.611 18.549 -6.286 1.00 54.09 97 ASN A CA 1
ATOM 770 C C . ASN A 1 97 ? 6.393 17.362 -5.699 1.00 54.09 97 ASN A C 1
ATOM 772 O O . ASN A 1 97 ? 6.830 17.412 -4.546 1.00 54.09 97 ASN A O 1
ATOM 776 N N . LEU A 1 98 ? 6.585 16.285 -6.469 1.00 60.12 98 LEU A N 1
ATOM 777 C CA . LEU A 1 98 ? 7.478 15.200 -6.089 1.00 60.12 98 LEU A CA 1
ATOM 778 C C . LEU A 1 98 ? 8.912 15.587 -6.442 1.00 60.12 98 LEU A C 1
ATOM 780 O O . LEU A 1 98 ? 9.301 15.651 -7.604 1.00 60.12 98 LEU A O 1
ATOM 784 N N . ASP A 1 99 ? 9.728 15.777 -5.411 1.00 61.62 99 ASP A N 1
ATOM 785 C 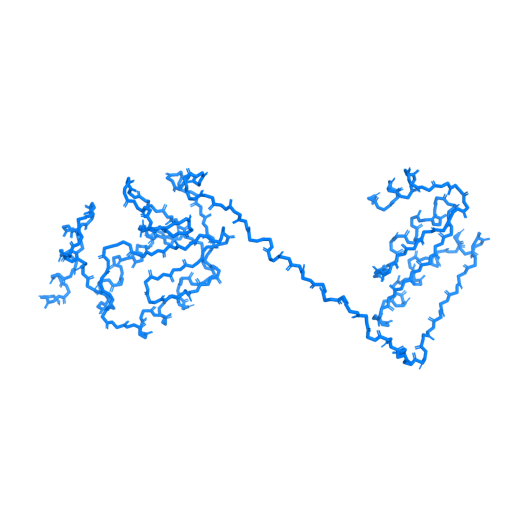CA . ASP A 1 99 ? 11.160 16.048 -5.532 1.00 61.62 99 ASP A CA 1
ATOM 786 C C . ASP A 1 99 ? 11.918 14.753 -5.938 1.00 61.62 99 ASP A C 1
ATOM 788 O O . ASP A 1 99 ? 12.708 14.173 -5.185 1.00 61.62 99 ASP A O 1
ATOM 792 N N . LEU A 1 100 ? 11.615 14.228 -7.136 1.00 64.94 100 LEU A N 1
ATOM 793 C CA . LEU A 1 100 ? 12.098 12.942 -7.672 1.00 64.94 100 LEU A CA 1
ATOM 794 C C . LEU A 1 100 ? 13.627 12.910 -7.825 1.00 64.94 100 LEU A C 1
ATOM 796 O O . LEU A 1 100 ? 14.238 11.845 -7.790 1.00 64.94 100 LEU A O 1
ATOM 800 N N . ASN A 1 101 ? 14.269 14.076 -7.912 1.00 59.84 101 ASN A N 1
ATOM 801 C CA . ASN A 1 101 ? 15.709 14.201 -8.134 1.00 59.84 101 ASN A CA 1
ATOM 802 C C . ASN A 1 101 ? 16.571 14.057 -6.866 1.00 59.84 101 ASN A C 1
ATOM 804 O O . ASN A 1 101 ? 17.794 13.964 -6.980 1.00 59.84 101 ASN A O 1
ATOM 808 N N . ARG A 1 102 ? 15.979 13.960 -5.664 1.00 65.06 102 ARG A N 1
ATOM 809 C CA . ARG A 1 102 ? 16.734 13.800 -4.400 1.00 65.06 102 ARG A CA 1
ATOM 810 C C . ARG A 1 102 ? 17.131 12.357 -4.060 1.00 65.06 102 ARG A C 1
ATOM 812 O O . ARG A 1 102 ? 17.574 12.089 -2.948 1.00 65.06 102 ARG A O 1
ATOM 819 N N . GLY A 1 103 ? 16.970 11.407 -4.985 1.00 67.75 103 GLY A N 1
ATOM 820 C CA . GLY A 1 103 ? 17.334 10.003 -4.741 1.00 67.75 103 GLY A CA 1
ATOM 821 C C . GLY A 1 103 ? 16.410 9.284 -3.750 1.00 67.75 103 GLY A C 1
ATOM 822 O O . GLY A 1 103 ? 16.799 8.269 -3.172 1.00 67.75 103 GLY A O 1
ATOM 823 N N . LYS A 1 104 ? 15.191 9.804 -3.556 1.00 84.56 104 LYS A N 1
ATOM 824 C CA . LYS A 1 104 ? 14.147 9.145 -2.769 1.00 84.56 104 LYS A CA 1
ATOM 825 C C . LYS A 1 104 ? 13.757 7.819 -3.428 1.00 84.56 104 LYS A C 1
ATOM 827 O O . LYS A 1 104 ? 13.762 7.689 -4.653 1.00 84.56 104 LYS A O 1
ATOM 832 N N . MET A 1 105 ? 13.442 6.839 -2.590 1.00 89.88 105 MET A N 1
ATOM 833 C CA . MET A 1 105 ? 12.992 5.521 -3.016 1.00 89.88 105 MET A CA 1
ATOM 834 C C . MET A 1 105 ? 11.468 5.443 -2.975 1.00 89.88 105 MET A C 1
ATOM 836 O O . MET A 1 105 ? 10.853 5.992 -2.062 1.00 89.88 105 MET A O 1
ATOM 840 N N . TYR A 1 106 ? 10.896 4.732 -3.938 1.00 92.25 106 TYR A N 1
ATOM 841 C CA . TYR A 1 106 ? 9.461 4.516 -4.094 1.00 92.25 106 TYR A CA 1
ATOM 842 C C . TYR A 1 106 ? 9.192 3.029 -4.262 1.00 92.25 106 TYR A C 1
ATOM 844 O O . TYR A 1 106 ? 9.968 2.341 -4.929 1.00 92.25 106 TYR A O 1
ATOM 852 N N . LYS A 1 107 ? 8.114 2.514 -3.676 1.00 94.31 107 LYS A N 1
ATOM 853 C CA . LYS A 1 107 ? 7.758 1.102 -3.836 1.00 94.31 107 LYS A CA 1
ATOM 854 C C . LYS A 1 107 ? 6.920 0.908 -5.090 1.00 94.31 107 LYS A C 1
ATOM 856 O O . LYS A 1 107 ? 5.958 1.631 -5.306 1.00 94.31 107 LYS A O 1
ATOM 861 N N . VAL A 1 108 ? 7.243 -0.105 -5.889 1.00 96.00 108 VAL A N 1
ATOM 862 C CA . VAL A 1 108 ? 6.409 -0.501 -7.031 1.00 96.00 108 VAL A CA 1
ATOM 863 C C . VAL A 1 108 ? 5.234 -1.331 -6.530 1.00 96.00 108 VAL A C 1
ATOM 865 O O . VAL A 1 108 ? 5.431 -2.448 -6.041 1.00 96.00 108 VAL A O 1
ATOM 868 N N . VAL A 1 109 ? 4.022 -0.795 -6.644 1.00 96.50 109 VAL A N 1
ATOM 869 C CA . VAL A 1 109 ? 2.799 -1.443 -6.141 1.00 96.50 109 VAL A CA 1
ATOM 870 C C . VAL A 1 109 ? 2.081 -2.249 -7.214 1.00 96.50 109 VAL A C 1
ATOM 872 O O . VAL A 1 109 ? 1.464 -3.261 -6.889 1.00 96.50 109 VAL A O 1
ATOM 875 N N . ASN A 1 110 ? 2.220 -1.863 -8.484 1.00 96.00 110 ASN A N 1
ATOM 876 C CA . ASN A 1 110 ? 1.539 -2.517 -9.596 1.00 96.00 110 ASN A CA 1
ATOM 877 C C . ASN A 1 110 ? 2.338 -2.418 -10.909 1.00 96.00 110 ASN A C 1
ATOM 879 O O . ASN A 1 110 ? 3.171 -1.525 -11.084 1.00 96.00 110 ASN A O 1
ATOM 883 N N . ILE A 1 111 ? 2.071 -3.343 -11.835 1.00 97.00 111 ILE A N 1
ATOM 884 C CA . ILE A 1 111 ? 2.590 -3.325 -13.210 1.00 97.00 111 ILE A CA 1
ATOM 885 C C . ILE A 1 111 ? 1.420 -3.008 -14.139 1.00 97.00 111 ILE A C 1
ATOM 887 O O . ILE A 1 111 ? 0.511 -3.824 -14.277 1.00 97.00 111 ILE A O 1
ATOM 891 N N . VAL A 1 112 ? 1.449 -1.832 -14.764 1.00 95.88 112 VAL A N 1
ATOM 892 C CA . VAL A 1 112 ? 0.350 -1.341 -15.611 1.00 95.88 112 VAL A CA 1
ATOM 893 C C . VAL A 1 112 ? 0.457 -1.896 -17.028 1.00 95.88 112 VAL A C 1
ATOM 895 O O . VAL A 1 112 ? -0.544 -2.306 -17.610 1.00 95.88 112 VAL A O 1
ATOM 898 N N . SER A 1 113 ? 1.670 -1.937 -17.576 1.00 96.00 113 SER A N 1
ATOM 899 C CA . SER A 1 113 ? 1.957 -2.452 -18.919 1.00 96.00 113 SER A CA 1
ATOM 900 C C . SER A 1 113 ? 3.409 -2.928 -19.019 1.00 96.00 113 SER A C 1
ATOM 902 O O . SER A 1 113 ? 4.160 -2.911 -18.041 1.00 96.00 113 SER A O 1
ATOM 904 N N . GLU A 1 114 ? 3.821 -3.349 -20.212 1.00 96.38 114 GLU A N 1
ATOM 905 C CA . GLU A 1 114 ? 5.184 -3.777 -20.534 1.00 96.38 114 GLU A CA 1
ATOM 906 C C . GLU A 1 114 ? 6.269 -2.706 -20.300 1.00 96.38 114 GLU A C 1
ATOM 908 O O . GLU A 1 114 ? 7.442 -3.038 -20.130 1.00 96.38 114 GLU A O 1
ATOM 913 N N . ASP A 1 115 ? 5.881 -1.431 -20.275 1.00 95.56 115 ASP A N 1
ATOM 914 C CA . ASP A 1 115 ? 6.758 -0.265 -20.150 1.00 95.56 115 ASP A CA 1
ATOM 915 C C . ASP A 1 115 ? 6.353 0.683 -19.009 1.00 95.56 115 ASP A C 1
ATOM 917 O O . ASP A 1 115 ? 6.992 1.722 -18.835 1.00 95.56 115 ASP A O 1
ATOM 921 N N . THR A 1 116 ? 5.299 0.357 -18.250 1.00 96.50 116 THR A N 1
ATOM 922 C CA . THR A 1 116 ? 4.704 1.256 -17.252 1.00 96.50 116 THR A CA 1
ATOM 923 C C . THR A 1 116 ? 4.501 0.564 -15.909 1.00 96.50 116 THR A C 1
ATOM 925 O O . THR A 1 116 ? 3.882 -0.500 -15.815 1.00 96.50 116 THR A O 1
ATOM 928 N N . ILE A 1 117 ? 4.972 1.213 -14.844 1.00 96.75 117 ILE A N 1
ATOM 929 C CA . ILE A 1 117 ? 4.803 0.774 -13.454 1.00 96.75 117 ILE A CA 1
ATOM 930 C C . ILE A 1 117 ? 4.050 1.817 -12.630 1.00 96.75 117 ILE A C 1
ATOM 932 O O . ILE A 1 117 ? 4.117 3.011 -12.920 1.00 96.75 117 ILE A O 1
ATOM 936 N N . GLU A 1 118 ? 3.370 1.364 -11.584 1.00 95.12 118 GLU A N 1
ATOM 937 C CA . GLU A 1 118 ? 2.707 2.219 -10.599 1.00 95.12 118 GLU A CA 1
ATOM 938 C C . GLU A 1 118 ? 3.501 2.218 -9.293 1.00 95.12 118 GLU A C 1
ATOM 940 O O . GLU A 1 118 ? 3.909 1.162 -8.788 1.00 95.12 118 GLU A O 1
ATOM 945 N N . LEU A 1 119 ? 3.723 3.409 -8.747 1.00 93.31 119 LEU A N 1
ATOM 946 C CA . LEU A 1 119 ? 4.393 3.603 -7.466 1.00 93.31 119 LEU A CA 1
ATOM 947 C C . LEU A 1 119 ? 3.386 3.693 -6.314 1.00 93.31 119 LEU A C 1
ATOM 949 O O . LEU A 1 119 ? 2.215 3.990 -6.518 1.00 93.31 119 LEU A O 1
ATOM 953 N N . ASP A 1 120 ? 3.856 3.499 -5.086 1.00 89.75 120 ASP A N 1
ATOM 954 C CA . ASP A 1 120 ? 3.103 3.702 -3.838 1.00 89.75 120 ASP A CA 1
ATOM 955 C C . ASP A 1 120 ? 2.551 5.123 -3.659 1.00 89.75 120 ASP A C 1
ATOM 957 O O . ASP A 1 120 ? 1.628 5.347 -2.879 1.00 89.75 120 ASP A O 1
ATOM 961 N N . THR A 1 121 ? 3.082 6.077 -4.415 1.00 85.75 121 THR A N 1
ATOM 962 C CA . THR A 1 121 ? 2.566 7.439 -4.545 1.00 85.75 121 THR A CA 1
ATOM 963 C C . THR A 1 121 ? 1.362 7.558 -5.485 1.00 85.75 121 THR A C 1
ATOM 965 O O . THR A 1 121 ? 0.802 8.641 -5.600 1.00 85.75 121 THR A O 1
ATOM 968 N N . GLY A 1 122 ? 0.975 6.500 -6.200 1.00 85.88 122 GLY A N 1
ATOM 969 C CA . GLY A 1 122 ? -0.028 6.552 -7.272 1.00 85.88 122 GLY A CA 1
ATOM 970 C C . GLY A 1 122 ? 0.493 7.143 -8.589 1.00 85.88 122 GLY A C 1
ATOM 971 O O . GLY A 1 122 ? -0.278 7.345 -9.525 1.00 85.88 122 GLY A O 1
ATOM 972 N N . LEU A 1 123 ? 1.797 7.431 -8.678 1.00 89.12 123 LEU A N 1
ATOM 973 C CA . LEU A 1 123 ? 2.430 7.941 -9.891 1.00 89.12 123 LEU A CA 1
ATOM 974 C C . LEU A 1 123 ? 2.681 6.804 -10.887 1.00 89.12 123 LEU A C 1
ATOM 976 O O . LEU A 1 123 ? 3.290 5.787 -10.538 1.00 89.12 123 LEU A O 1
ATOM 980 N N . PHE A 1 124 ? 2.293 7.016 -12.143 1.00 92.75 124 PHE A N 1
ATOM 981 C CA . PHE A 1 124 ? 2.605 6.119 -13.247 1.00 92.75 124 PHE A CA 1
ATOM 982 C C . PHE A 1 124 ? 3.930 6.510 -13.892 1.00 92.75 124 PHE A C 1
ATOM 984 O O . PHE A 1 124 ? 4.123 7.635 -14.360 1.00 92.75 124 PHE A O 1
ATOM 991 N N . VAL A 1 125 ? 4.857 5.561 -13.941 1.00 94.38 125 VAL A N 1
ATOM 992 C CA . VAL A 1 125 ? 6.178 5.762 -14.530 1.00 94.38 125 VAL A CA 1
ATOM 993 C C . VAL A 1 125 ? 6.305 4.920 -15.785 1.00 94.38 125 VAL A C 1
ATOM 995 O O . VAL A 1 125 ? 6.427 3.697 -15.705 1.00 94.38 125 VAL A O 1
ATOM 998 N N . LYS A 1 126 ? 6.336 5.594 -16.935 1.00 95.38 126 LYS A N 1
ATOM 999 C CA . LYS A 1 126 ? 6.742 5.020 -18.215 1.00 95.38 126 LYS A CA 1
ATOM 1000 C C . LYS A 1 126 ? 8.255 5.014 -18.349 1.00 95.38 126 LYS A C 1
ATOM 1002 O O . LYS A 1 126 ? 8.929 6.008 -18.068 1.00 95.38 126 LYS A O 1
ATOM 1007 N N . PHE A 1 127 ? 8.809 3.908 -18.822 1.00 95.38 127 PHE A N 1
ATOM 1008 C CA . PHE A 1 127 ? 10.244 3.792 -19.029 1.00 95.38 127 PHE A CA 1
ATOM 1009 C C . PHE A 1 127 ? 10.694 4.632 -20.225 1.00 95.38 127 PHE A C 1
ATOM 1011 O O . PHE A 1 127 ? 10.343 4.368 -21.372 1.00 95.38 127 PHE A O 1
ATOM 1018 N N . LEU A 1 128 ? 11.508 5.652 -19.954 1.00 94.31 128 LEU A N 1
ATOM 1019 C CA . LEU A 1 128 ? 12.049 6.520 -20.995 1.00 94.31 128 LEU A CA 1
ATOM 1020 C C . LEU A 1 128 ? 13.057 5.767 -21.878 1.00 94.31 128 LEU A C 1
ATOM 1022 O O . LEU A 1 128 ? 13.923 5.047 -21.369 1.00 94.31 128 LEU A O 1
ATOM 1026 N N . GLY A 1 129 ? 12.967 5.987 -23.192 1.00 92.19 129 GLY A N 1
ATOM 1027 C CA . GLY A 1 129 ? 13.939 5.527 -24.186 1.00 92.19 129 GLY A CA 1
ATOM 1028 C C . GLY A 1 129 ? 13.803 4.065 -24.616 1.00 92.19 129 GLY A C 1
ATOM 1029 O O . GLY A 1 129 ? 14.751 3.530 -25.190 1.00 92.19 129 GLY A O 1
ATOM 1030 N N . LEU A 1 130 ? 12.674 3.411 -24.327 1.00 93.75 130 LEU A N 1
ATOM 1031 C CA . LEU A 1 130 ? 12.421 2.015 -24.692 1.00 93.75 130 LEU A CA 1
ATOM 1032 C C . LEU A 1 130 ? 11.341 1.893 -25.768 1.00 93.75 130 LEU A C 1
ATOM 1034 O O . LEU A 1 130 ? 10.299 2.535 -25.675 1.00 93.75 130 LEU A O 1
ATOM 1038 N N . ASP A 1 131 ? 11.571 0.995 -26.719 1.00 94.88 131 ASP A N 1
ATOM 1039 C CA . ASP A 1 131 ? 10.544 0.420 -27.587 1.00 94.88 131 ASP A CA 1
ATOM 1040 C C . ASP A 1 131 ? 10.463 -1.085 -27.287 1.00 94.88 131 ASP A C 1
ATOM 1042 O O . ASP A 1 131 ? 11.409 -1.832 -27.556 1.00 94.88 131 ASP A O 1
ATOM 1046 N N . VAL A 1 132 ? 9.401 -1.529 -26.608 1.00 95.44 132 VAL A N 1
ATOM 1047 C CA . VAL A 1 132 ? 9.298 -2.917 -26.129 1.00 95.44 132 VAL A CA 1
ATOM 1048 C C . VAL A 1 132 ? 8.913 -3.841 -27.279 1.00 95.44 132 VAL A C 1
ATOM 1050 O O . VAL A 1 132 ? 7.862 -3.685 -27.894 1.00 95.44 132 VAL A O 1
ATOM 1053 N N . VAL A 1 133 ? 9.755 -4.843 -27.530 1.00 94.94 133 VAL A N 1
ATOM 1054 C CA . VAL A 1 133 ? 9.577 -5.810 -28.622 1.00 94.94 133 VAL A CA 1
ATOM 1055 C C . VAL A 1 133 ? 8.818 -7.038 -28.133 1.00 94.94 133 VAL A C 1
ATOM 1057 O O . VAL A 1 133 ? 7.906 -7.513 -28.802 1.00 94.94 133 VAL A O 1
ATOM 1060 N N . ASP A 1 134 ? 9.186 -7.539 -26.952 1.00 95.50 134 ASP A N 1
ATOM 1061 C CA . ASP A 1 134 ? 8.597 -8.726 -26.337 1.00 95.50 134 ASP A CA 1
ATOM 1062 C C . ASP A 1 134 ? 7.820 -8.323 -25.079 1.00 95.50 134 ASP A C 1
ATOM 1064 O O . ASP A 1 134 ? 8.366 -8.213 -23.974 1.00 95.50 134 ASP A O 1
ATOM 1068 N N . LYS A 1 135 ? 6.525 -8.055 -25.271 1.00 96.44 135 LYS A N 1
ATOM 1069 C CA . LYS A 1 135 ? 5.633 -7.558 -24.216 1.00 96.44 135 LYS A CA 1
ATOM 1070 C C . LYS A 1 135 ? 5.442 -8.572 -23.093 1.00 96.44 135 LYS A C 1
ATOM 1072 O O . LYS A 1 135 ? 5.461 -8.198 -21.921 1.00 96.44 135 LYS A O 1
ATOM 1077 N N . GLU A 1 136 ? 5.280 -9.849 -23.430 1.00 96.00 136 GLU A N 1
ATOM 1078 C CA . GLU A 1 136 ? 5.046 -10.902 -22.440 1.00 96.00 136 GLU A CA 1
ATOM 1079 C C . GLU A 1 136 ? 6.261 -11.073 -21.533 1.00 96.00 136 GLU A C 1
ATOM 1081 O O . GLU A 1 136 ? 6.139 -11.084 -20.301 1.00 96.00 136 GLU A O 1
ATOM 1086 N N . ARG A 1 137 ? 7.456 -11.128 -22.129 1.00 96.88 137 ARG A N 1
ATOM 1087 C CA . ARG A 1 137 ? 8.700 -11.247 -21.372 1.00 96.88 137 ARG A CA 1
ATOM 1088 C C . ARG A 1 137 ? 8.994 -10.001 -20.543 1.00 96.88 137 ARG A C 1
ATOM 1090 O O . ARG A 1 137 ? 9.510 -10.136 -19.432 1.00 96.88 137 ARG A O 1
ATOM 1097 N N . ALA A 1 138 ? 8.637 -8.813 -21.033 1.00 96.56 138 ALA A N 1
ATOM 1098 C CA . ALA A 1 138 ? 8.728 -7.574 -20.264 1.00 96.56 138 ALA A CA 1
ATOM 1099 C C . ALA A 1 138 ? 7.852 -7.625 -19.012 1.00 96.56 138 ALA A C 1
ATOM 1101 O O . ALA A 1 138 ? 8.361 -7.476 -17.900 1.00 96.56 138 ALA A O 1
ATOM 1102 N N . VAL A 1 139 ? 6.557 -7.918 -19.167 1.00 97.31 139 VAL A N 1
ATOM 1103 C CA . VAL A 1 139 ? 5.622 -8.008 -18.036 1.00 97.31 139 VAL A CA 1
ATOM 1104 C C . VAL A 1 139 ? 6.066 -9.083 -17.045 1.00 97.31 139 VAL A C 1
ATOM 1106 O O . VAL A 1 139 ? 6.038 -8.845 -15.835 1.00 97.31 139 VAL A O 1
ATOM 1109 N N . LYS A 1 140 ? 6.534 -10.242 -17.529 1.00 97.56 140 LYS A N 1
ATOM 1110 C CA . LYS A 1 140 ? 7.087 -11.301 -16.674 1.00 97.56 140 LYS A CA 1
ATOM 1111 C C . LYS A 1 140 ? 8.284 -10.804 -15.861 1.00 97.56 140 LYS A C 1
ATOM 1113 O O . LYS A 1 140 ? 8.273 -10.927 -14.638 1.00 97.56 140 LYS A O 1
ATOM 1118 N N . TYR A 1 141 ? 9.270 -10.187 -16.513 1.00 97.31 141 TYR A N 1
ATOM 1119 C CA . TYR A 1 141 ? 10.437 -9.621 -15.837 1.00 97.31 141 TYR A CA 1
ATOM 1120 C C . TYR A 1 141 ? 10.034 -8.583 -14.779 1.00 97.31 141 TYR A C 1
ATOM 1122 O O . TYR A 1 141 ? 10.532 -8.609 -13.653 1.00 97.31 141 TYR A O 1
ATOM 1130 N N . LEU A 1 142 ? 9.099 -7.689 -15.108 1.00 97.56 142 LEU A N 1
ATOM 1131 C CA . LEU A 1 142 ? 8.628 -6.673 -14.172 1.00 97.56 142 LEU A CA 1
ATOM 1132 C C . LEU A 1 142 ? 7.931 -7.291 -12.957 1.00 97.56 142 LEU A C 1
ATOM 1134 O O . LEU A 1 142 ? 8.206 -6.883 -11.830 1.00 97.56 142 LEU A O 1
ATOM 1138 N N . ARG A 1 143 ? 7.090 -8.308 -13.152 1.00 97.12 143 ARG A N 1
ATOM 1139 C CA . ARG A 1 143 ? 6.424 -9.017 -12.049 1.00 97.12 143 ARG A CA 1
ATOM 1140 C C . ARG A 1 143 ? 7.402 -9.772 -11.151 1.00 97.12 143 ARG A C 1
ATOM 1142 O O . ARG A 1 143 ? 7.232 -9.753 -9.936 1.00 97.12 143 ARG A O 1
ATOM 1149 N N . GLU A 1 144 ? 8.413 -10.416 -11.725 1.00 96.94 144 GLU A N 1
ATOM 1150 C CA . GLU A 1 144 ? 9.376 -11.229 -10.969 1.00 96.94 144 GLU A CA 1
ATOM 1151 C C . GLU A 1 144 ? 10.420 -10.376 -10.233 1.00 96.94 144 GLU A C 1
ATOM 1153 O O . GLU A 1 144 ? 10.771 -10.668 -9.086 1.00 96.94 144 GLU A O 1
ATOM 1158 N N . TYR A 1 145 ? 10.909 -9.306 -10.867 1.00 96.00 145 TYR A N 1
ATOM 1159 C CA . TYR A 1 145 ? 12.100 -8.589 -10.399 1.00 96.00 145 TYR A CA 1
ATOM 1160 C C . TYR A 1 145 ? 11.855 -7.142 -9.967 1.00 96.00 145 TYR A C 1
ATOM 1162 O O . TYR A 1 145 ? 12.703 -6.587 -9.265 1.00 96.00 145 TYR A O 1
ATOM 1170 N N . VAL A 1 146 ? 10.736 -6.521 -10.354 1.00 96.75 146 VAL A N 1
ATOM 1171 C CA . VAL A 1 146 ? 10.468 -5.092 -10.097 1.00 96.75 146 VAL A CA 1
ATOM 1172 C C . VAL A 1 146 ? 9.274 -4.881 -9.165 1.00 96.75 146 VAL A C 1
ATOM 1174 O O . VAL A 1 146 ? 9.344 -4.043 -8.267 1.00 96.75 146 VAL A O 1
ATOM 1177 N N . LEU A 1 147 ? 8.203 -5.660 -9.315 1.00 96.88 147 LEU A N 1
ATOM 1178 C CA . LEU A 1 147 ? 7.011 -5.576 -8.476 1.00 96.88 147 LEU A CA 1
ATOM 1179 C C . LEU A 1 147 ? 7.365 -5.782 -6.992 1.00 96.88 147 LEU A C 1
ATOM 1181 O O . LEU A 1 147 ? 8.164 -6.652 -6.636 1.00 96.88 147 LEU A O 1
ATOM 1185 N N . LYS A 1 148 ? 6.769 -4.964 -6.115 1.00 95.69 148 LYS A N 1
ATOM 1186 C CA . LYS A 1 148 ? 7.023 -4.899 -4.661 1.00 95.69 148 LYS A CA 1
ATOM 1187 C C . LYS A 1 148 ? 8.443 -4.470 -4.264 1.00 95.69 148 LYS A C 1
ATOM 1189 O O . LYS A 1 148 ? 8.746 -4.443 -3.066 1.00 95.69 148 LYS A O 1
ATOM 1194 N N . LYS A 1 149 ? 9.324 -4.130 -5.212 1.00 96.25 149 LYS A N 1
ATOM 1195 C CA . LYS A 1 149 ? 10.674 -3.622 -4.920 1.00 96.25 149 LYS A CA 1
ATOM 1196 C C . LYS A 1 149 ? 10.677 -2.106 -4.780 1.00 96.25 149 LYS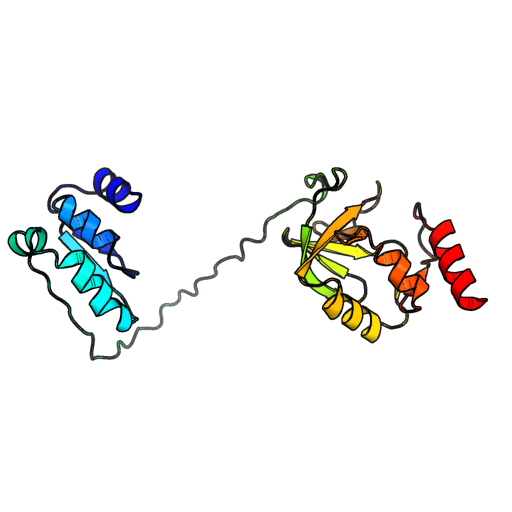 A C 1
ATOM 1198 O O . LYS A 1 149 ? 9.794 -1.416 -5.280 1.00 96.25 149 LYS A O 1
ATOM 1203 N N . ASP A 1 150 ? 11.710 -1.609 -4.108 1.00 94.94 150 ASP A N 1
ATOM 1204 C CA . ASP A 1 150 ? 11.972 -0.180 -4.004 1.00 94.94 150 ASP A CA 1
ATOM 1205 C C . ASP A 1 150 ? 12.843 0.278 -5.184 1.00 94.94 150 ASP A C 1
ATOM 1207 O O . ASP A 1 150 ? 13.898 -0.311 -5.469 1.00 94.94 150 ASP A O 1
ATOM 1211 N N . VAL A 1 151 ? 12.401 1.341 -5.851 1.00 95.19 151 VAL A N 1
ATOM 1212 C CA . VAL A 1 151 ? 13.032 1.934 -7.031 1.00 95.19 151 VAL A CA 1
ATOM 1213 C C . VAL A 1 151 ? 13.374 3.403 -6.808 1.00 95.19 151 VAL A C 1
ATOM 1215 O O . VAL A 1 151 ? 12.719 4.113 -6.051 1.00 95.19 151 VAL A O 1
ATOM 1218 N N . ILE A 1 152 ? 14.415 3.864 -7.492 1.00 93.31 152 ILE A N 1
ATOM 1219 C CA . ILE A 1 152 ? 14.808 5.264 -7.609 1.00 93.31 152 ILE A CA 1
ATOM 1220 C C . ILE A 1 152 ? 14.426 5.721 -9.013 1.00 93.31 152 ILE A C 1
ATOM 1222 O O . ILE A 1 152 ? 14.782 5.077 -10.006 1.00 93.31 152 ILE A O 1
ATOM 1226 N N . ILE A 1 153 ? 13.727 6.847 -9.080 1.00 91.88 153 ILE A N 1
ATOM 1227 C CA . ILE A 1 153 ? 13.245 7.449 -10.319 1.00 91.88 153 ILE A CA 1
ATOM 1228 C C . ILE A 1 153 ? 14.141 8.635 -10.664 1.00 91.88 153 ILE A C 1
ATOM 1230 O O . ILE A 1 153 ? 14.400 9.479 -9.811 1.00 91.88 153 ILE A O 1
ATOM 1234 N N . LYS A 1 154 ? 14.628 8.701 -11.905 1.00 89.00 154 LYS A N 1
ATOM 1235 C CA . LYS A 1 154 ? 15.335 9.877 -12.428 1.00 89.00 154 LYS A CA 1
ATOM 1236 C C . LYS A 1 154 ? 14.599 10.431 -13.636 1.00 89.00 154 LYS A C 1
ATOM 1238 O O . LYS A 1 154 ? 14.431 9.721 -14.627 1.00 89.00 154 LYS A O 1
ATOM 1243 N N . VAL A 1 155 ? 14.198 11.691 -13.539 1.00 87.19 155 VAL A N 1
ATOM 1244 C CA . VAL A 1 155 ? 13.426 12.408 -14.558 1.00 87.19 155 VAL A CA 1
ATOM 1245 C C . VAL A 1 155 ? 14.301 13.377 -15.351 1.00 87.19 155 VAL A C 1
ATOM 1247 O O . VAL A 1 155 ? 15.348 13.818 -14.878 1.00 87.19 155 VAL A O 1
ATOM 1250 N N . GLU A 1 156 ? 13.866 13.698 -16.568 1.00 83.69 156 GLU A N 1
ATOM 1251 C CA . GLU A 1 156 ? 14.406 14.793 -17.385 1.00 83.69 156 GLU A CA 1
ATOM 1252 C C . GLU A 1 156 ? 13.448 15.995 -17.356 1.00 83.69 156 GLU A C 1
ATOM 1254 O O . GLU A 1 156 ? 12.288 15.849 -16.966 1.00 83.69 156 GLU A O 1
ATOM 1259 N N . GLU A 1 157 ? 13.916 17.174 -17.782 1.00 68.75 157 GLU A N 1
ATOM 1260 C CA . GLU A 1 157 ? 13.143 18.431 -17.754 1.00 68.75 157 GLU A CA 1
ATOM 1261 C C . GLU A 1 157 ? 11.796 18.326 -18.500 1.00 68.75 157 GLU A C 1
ATOM 1263 O O . GLU A 1 157 ? 10.806 18.890 -18.048 1.00 68.75 157 GLU A O 1
ATOM 1268 N N . ASN A 1 158 ? 11.715 17.507 -19.559 1.00 67.12 158 ASN A N 1
ATOM 1269 C CA . ASN A 1 158 ? 10.506 17.293 -20.371 1.00 67.12 158 ASN A CA 1
ATOM 1270 C C . ASN A 1 158 ? 9.896 15.886 -20.194 1.00 67.12 158 ASN A C 1
ATOM 1272 O O . ASN A 1 158 ? 9.561 15.207 -21.164 1.00 67.12 158 ASN A O 1
ATOM 1276 N N . SER A 1 159 ? 9.787 15.412 -18.951 1.00 74.00 159 SER A N 1
ATOM 1277 C CA . SER A 1 159 ? 9.321 14.050 -18.637 1.00 74.00 159 SER A CA 1
ATOM 1278 C C . SER A 1 159 ? 7.811 13.902 -18.431 1.00 74.00 159 SER A C 1
ATOM 1280 O O . SER A 1 159 ? 7.329 12.773 -18.366 1.00 74.00 159 SER A O 1
ATOM 1282 N N . LEU A 1 160 ? 7.045 14.989 -18.326 1.00 76.88 160 LEU A N 1
ATOM 1283 C CA . LEU A 1 160 ? 5.610 14.912 -18.042 1.00 76.88 160 LEU A CA 1
ATOM 1284 C C . LEU A 1 160 ? 4.819 14.426 -19.268 1.00 76.88 160 LEU A C 1
ATOM 1286 O O . LEU A 1 160 ? 4.996 14.937 -20.373 1.00 76.88 160 LEU A O 1
ATOM 1290 N N . VAL A 1 161 ? 3.931 13.450 -19.066 1.00 77.94 161 VAL A N 1
ATOM 1291 C CA . VAL A 1 161 ? 3.031 12.915 -20.108 1.00 77.94 161 VAL A CA 1
ATOM 1292 C C . VAL A 1 161 ? 1.599 13.372 -19.877 1.00 77.94 161 VAL A C 1
ATOM 1294 O O . VAL A 1 161 ? 0.916 13.785 -20.808 1.00 77.94 161 VAL A O 1
ATOM 1297 N N . SER A 1 162 ? 1.145 13.279 -18.631 1.00 78.19 162 SER A N 1
ATOM 1298 C CA . SER A 1 162 ? -0.183 13.679 -18.168 1.00 78.19 162 SER A CA 1
ATOM 1299 C C . SER A 1 162 ? -0.117 13.978 -16.668 1.00 78.19 162 SER A C 1
ATOM 1301 O O . SER A 1 162 ? 0.942 13.798 -16.068 1.00 78.19 162 SER A O 1
ATOM 1303 N N . GLU A 1 163 ? -1.236 14.375 -16.050 1.00 73.00 163 GLU A N 1
ATOM 1304 C CA . GLU A 1 163 ? -1.286 14.729 -14.619 1.00 73.00 163 GLU A CA 1
ATOM 1305 C C . GLU A 1 163 ? -0.613 13.703 -13.702 1.00 73.00 163 GLU A C 1
ATOM 1307 O O . GLU A 1 163 ? 0.155 14.114 -12.853 1.00 73.00 163 GLU A O 1
ATOM 1312 N N . ASN A 1 164 ? -0.796 12.393 -13.914 1.00 83.50 164 ASN A N 1
ATOM 1313 C CA . ASN A 1 164 ? -0.196 11.351 -13.063 1.00 83.50 164 ASN A CA 1
ATOM 1314 C C . ASN A 1 164 ? 0.814 10.448 -13.790 1.00 83.50 164 ASN A C 1
ATOM 1316 O O . ASN A 1 164 ? 1.152 9.382 -13.276 1.00 83.50 164 ASN A O 1
ATOM 1320 N N . THR A 1 165 ? 1.288 10.831 -14.979 1.00 88.88 165 THR A N 1
ATOM 1321 C CA . THR A 1 165 ? 2.181 9.975 -15.779 1.00 88.88 165 THR A CA 1
ATOM 1322 C C . THR A 1 165 ? 3.449 10.710 -16.175 1.00 88.88 165 THR A C 1
ATOM 1324 O O . THR A 1 165 ? 3.392 11.786 -16.775 1.00 88.88 165 THR A O 1
ATOM 1327 N N . ILE A 1 166 ? 4.599 10.089 -15.912 1.00 91.06 166 ILE A N 1
ATOM 1328 C CA . ILE A 1 166 ? 5.921 10.611 -16.275 1.00 91.06 166 ILE A CA 1
ATOM 1329 C C . ILE A 1 166 ? 6.756 9.588 -17.046 1.00 91.06 166 ILE A C 1
ATOM 1331 O O . ILE A 1 166 ? 6.642 8.382 -16.837 1.00 91.06 166 ILE A O 1
ATOM 1335 N N . PHE A 1 167 ? 7.652 10.077 -17.896 1.00 91.56 167 PHE A N 1
ATOM 1336 C CA . PHE A 1 167 ? 8.762 9.315 -18.451 1.00 91.56 167 PHE A CA 1
ATOM 1337 C C . PHE A 1 167 ? 9.979 9.397 -17.534 1.00 91.56 167 PHE A C 1
ATOM 1339 O O . PHE A 1 167 ? 10.455 10.487 -17.220 1.00 91.56 167 PHE A O 1
ATOM 1346 N N . ALA A 1 168 ? 10.539 8.256 -17.143 1.00 93.06 168 ALA A N 1
ATOM 1347 C CA . ALA A 1 168 ? 11.722 8.258 -16.293 1.00 93.06 168 ALA A CA 1
ATOM 1348 C C . ALA A 1 168 ? 12.671 7.083 -16.529 1.00 93.06 168 ALA A C 1
ATOM 1350 O O . ALA A 1 168 ? 12.334 6.050 -17.119 1.00 93.06 168 ALA A O 1
ATOM 1351 N N . TYR A 1 169 ? 13.883 7.249 -16.007 1.00 94.25 169 TYR A N 1
ATOM 1352 C CA . TYR A 1 169 ? 14.850 6.179 -15.824 1.00 94.25 169 TYR A CA 1
ATOM 1353 C C . TYR A 1 169 ? 14.642 5.523 -14.462 1.00 94.25 169 TYR A C 1
ATOM 1355 O O . TYR A 1 169 ? 14.619 6.208 -13.435 1.00 94.25 169 TYR A O 1
ATOM 1363 N N . VAL A 1 170 ? 14.533 4.196 -14.456 1.00 95.25 170 VAL A N 1
ATOM 1364 C CA . VAL A 1 170 ? 14.203 3.427 -13.254 1.00 95.25 170 VAL A CA 1
ATOM 1365 C C . VAL A 1 170 ? 15.397 2.597 -12.805 1.00 95.25 170 VAL A C 1
ATOM 1367 O O . VAL A 1 170 ? 15.956 1.801 -13.564 1.00 95.25 170 VAL A O 1
ATOM 1370 N N . TYR A 1 171 ? 15.778 2.769 -11.543 1.00 95.50 171 TYR A N 1
ATOM 1371 C CA . TYR A 1 171 ? 16.854 2.020 -10.903 1.00 95.50 171 TYR A CA 1
ATOM 1372 C C . TYR A 1 171 ? 16.304 1.247 -9.714 1.00 95.50 171 TYR A C 1
ATOM 1374 O O . TYR A 1 171 ? 15.615 1.818 -8.879 1.00 95.50 171 TYR A O 1
ATOM 1382 N N . LEU A 1 172 ? 16.640 -0.032 -9.583 1.00 94.81 172 LEU A N 1
ATOM 1383 C CA . LEU A 1 172 ? 16.361 -0.776 -8.353 1.00 94.81 172 LEU A CA 1
ATOM 1384 C C . LEU A 1 172 ? 17.267 -0.287 -7.209 1.00 94.81 172 LEU A C 1
ATOM 1386 O O . LEU A 1 172 ? 18.313 0.322 -7.447 1.00 94.81 172 LEU A O 1
ATOM 1390 N N . LYS A 1 173 ? 16.912 -0.607 -5.958 1.00 90.81 173 LYS A N 1
ATOM 1391 C CA . LYS A 1 173 ? 17.713 -0.302 -4.751 1.00 90.81 173 LYS A CA 1
ATOM 1392 C C . LYS A 1 173 ? 19.200 -0.648 -4.869 1.00 90.81 173 LYS A C 1
ATOM 1394 O O . LYS A 1 173 ? 20.056 0.091 -4.393 1.00 90.81 173 LYS A O 1
ATOM 1399 N N . ASN A 1 174 ? 19.514 -1.762 -5.522 1.00 89.62 174 ASN A N 1
ATOM 1400 C CA . ASN A 1 174 ? 20.881 -2.225 -5.775 1.00 89.62 174 ASN A CA 1
ATOM 1401 C C . ASN A 1 174 ? 21.550 -1.545 -6.989 1.00 89.62 174 ASN A C 1
ATOM 1403 O O . ASN A 1 174 ? 22.566 -2.026 -7.480 1.00 89.62 174 ASN A O 1
ATOM 1407 N N . LYS A 1 175 ? 20.985 -0.434 -7.478 1.00 89.44 175 LYS A N 1
ATOM 1408 C CA . LYS A 1 175 ? 21.437 0.355 -8.633 1.00 89.44 175 LYS A CA 1
ATOM 1409 C C . LYS A 1 175 ? 21.389 -0.380 -9.978 1.00 89.44 175 LYS A C 1
ATOM 1411 O O . LYS A 1 175 ? 21.932 0.135 -10.957 1.00 89.44 175 LYS A O 1
ATOM 1416 N N . ILE A 1 176 ? 20.705 -1.527 -10.071 1.00 92.94 176 ILE A N 1
ATOM 1417 C CA . ILE A 1 176 ? 20.416 -2.148 -11.370 1.00 92.94 176 ILE A CA 1
ATOM 1418 C C . ILE A 1 176 ? 19.552 -1.187 -12.180 1.00 92.94 176 ILE A C 1
ATOM 1420 O O . ILE A 1 176 ? 18.480 -0.773 -11.739 1.00 92.94 176 ILE A O 1
ATOM 1424 N N . PHE A 1 177 ? 20.033 -0.837 -13.370 1.00 96.56 177 PHE A N 1
ATOM 1425 C CA . PHE A 1 177 ? 19.335 0.059 -14.275 1.00 96.56 177 PHE A CA 1
ATOM 1426 C C . PHE A 1 177 ? 18.353 -0.730 -15.143 1.00 96.56 177 PHE A C 1
ATOM 1428 O O . PHE A 1 177 ? 18.761 -1.409 -16.088 1.00 96.56 177 PHE A O 1
ATOM 1435 N N . VAL A 1 178 ? 17.064 -0.631 -14.818 1.00 97.06 178 VAL A N 1
ATOM 1436 C CA . VAL A 1 178 ? 16.003 -1.446 -15.424 1.00 97.06 178 VAL A CA 1
ATOM 1437 C C . VAL A 1 178 ? 15.900 -1.196 -16.927 1.00 97.06 178 VAL A C 1
ATOM 1439 O O . VAL A 1 178 ? 15.939 -2.153 -17.696 1.00 97.06 178 VAL A O 1
ATOM 1442 N N . ASN A 1 179 ? 15.873 0.068 -17.366 1.00 97.00 179 ASN A N 1
ATOM 1443 C CA . ASN A 1 179 ? 15.756 0.406 -18.789 1.00 97.00 179 ASN 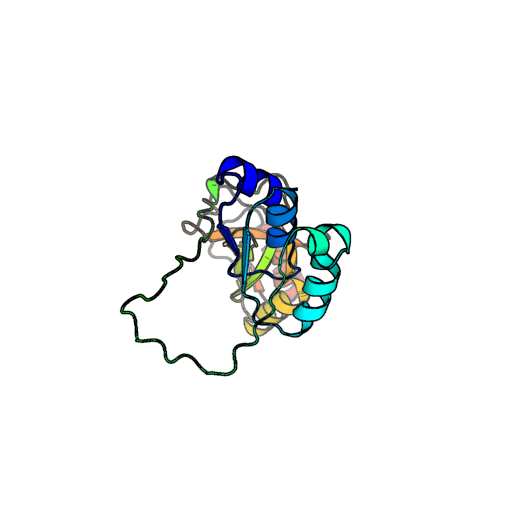A CA 1
ATOM 1444 C C . ASN A 1 179 ? 16.898 -0.225 -19.612 1.00 97.00 179 ASN A C 1
ATOM 1446 O O . ASN A 1 179 ? 16.660 -0.898 -20.611 1.00 97.00 179 ASN A O 1
ATOM 1450 N N . ALA A 1 180 ? 18.147 -0.078 -19.156 1.00 95.69 180 ALA A N 1
ATOM 1451 C CA . ALA A 1 180 ? 19.303 -0.658 -19.840 1.00 95.69 180 ALA A CA 1
ATOM 1452 C C . ALA A 1 180 ? 19.284 -2.195 -19.839 1.00 95.69 180 ALA A C 1
ATOM 1454 O O . ALA A 1 180 ? 19.696 -2.810 -20.822 1.00 95.69 180 ALA A O 1
ATOM 1455 N N . TYR A 1 181 ? 18.804 -2.820 -18.759 1.00 96.19 181 TYR A N 1
ATOM 1456 C CA . TYR A 1 181 ? 18.658 -4.273 -18.698 1.00 96.19 181 TYR A CA 1
ATOM 1457 C C . TYR A 1 181 ? 17.656 -4.787 -19.739 1.00 96.19 181 TYR A C 1
ATOM 1459 O O . TYR A 1 181 ? 17.941 -5.773 -20.421 1.00 96.19 181 TYR A O 1
ATOM 1467 N N . LEU A 1 182 ? 16.510 -4.117 -19.896 1.00 96.56 182 LEU A N 1
ATOM 1468 C CA . LEU A 1 182 ? 15.490 -4.504 -20.878 1.00 96.56 182 LEU A CA 1
ATOM 1469 C C . LEU A 1 182 ? 16.043 -4.465 -22.311 1.00 96.56 182 LEU A C 1
ATOM 1471 O O . LEU A 1 182 ? 15.789 -5.387 -23.084 1.00 96.56 182 LEU A O 1
ATOM 1475 N N . ILE A 1 183 ? 16.882 -3.475 -22.638 1.00 96.00 183 ILE A N 1
ATOM 1476 C CA . ILE A 1 183 ? 17.581 -3.422 -23.933 1.00 96.00 183 ILE A CA 1
ATOM 1477 C C . ILE A 1 183 ? 18.615 -4.546 -24.050 1.00 96.00 183 ILE A C 1
ATOM 1479 O O . ILE A 1 183 ? 18.616 -5.313 -25.014 1.00 96.00 183 ILE A O 1
ATOM 1483 N N . LYS A 1 184 ? 19.484 -4.693 -23.042 1.00 94.38 184 LYS A N 1
ATOM 1484 C CA . LYS A 1 184 ? 20.571 -5.685 -23.051 1.00 94.38 184 LYS A CA 1
ATOM 1485 C C . LYS A 1 184 ? 20.051 -7.122 -23.180 1.00 94.38 184 LYS A C 1
ATOM 1487 O O . LYS A 1 184 ? 20.651 -7.941 -23.868 1.00 94.38 184 LYS A O 1
ATOM 1492 N N . SER A 1 185 ? 18.929 -7.428 -22.535 1.00 92.94 185 SER A N 1
ATOM 1493 C CA . SER A 1 185 ? 18.282 -8.747 -22.581 1.00 92.94 185 SER A CA 1
ATOM 1494 C C . SER A 1 185 ? 17.465 -8.995 -23.857 1.00 92.94 185 SER A C 1
ATOM 1496 O O . SER A 1 185 ? 17.053 -10.131 -24.100 1.00 92.94 185 SER A O 1
ATOM 1498 N N . GLY A 1 186 ? 17.267 -7.970 -24.696 1.00 93.38 186 GLY A N 1
ATOM 1499 C CA . GLY A 1 186 ? 16.480 -8.040 -25.931 1.00 93.38 186 GLY A CA 1
ATOM 1500 C C . GLY A 1 186 ? 14.977 -7.953 -25.757 1.00 93.38 186 GLY A C 1
ATOM 1501 O O . GLY A 1 186 ? 14.255 -8.203 -26.715 1.00 93.38 186 GLY A O 1
ATOM 1502 N N . ILE A 1 187 ? 14.515 -7.640 -24.551 1.00 95.56 187 ILE A N 1
ATOM 1503 C CA . ILE A 1 187 ? 13.096 -7.438 -24.264 1.00 95.56 187 ILE A CA 1
ATOM 1504 C C . ILE A 1 187 ? 12.612 -6.137 -24.925 1.00 95.56 187 ILE A C 1
ATOM 1506 O O . ILE A 1 187 ? 11.495 -6.062 -25.436 1.00 95.56 187 ILE A O 1
ATOM 1510 N N . ALA A 1 188 ? 13.481 -5.126 -24.963 1.00 96.50 188 ALA A N 1
ATOM 1511 C CA . ALA A 1 188 ? 13.242 -3.841 -25.605 1.00 96.50 188 ALA A CA 1
ATOM 1512 C C . ALA A 1 188 ? 14.388 -3.456 -26.554 1.00 96.50 188 ALA A C 1
ATOM 1514 O O . ALA A 1 188 ? 15.481 -4.021 -26.504 1.00 96.50 188 ALA A O 1
ATOM 1515 N N . GLN A 1 189 ? 14.137 -2.470 -27.405 1.00 95.75 189 GLN A N 1
ATOM 1516 C CA . GLN A 1 189 ? 15.126 -1.765 -28.221 1.00 95.75 189 GLN A CA 1
ATOM 1517 C C . GLN A 1 189 ? 15.210 -0.301 -27.782 1.00 95.75 189 GLN A C 1
ATOM 1519 O O . GLN A 1 189 ? 14.351 0.185 -27.039 1.00 95.75 189 GLN A O 1
ATOM 1524 N N . ALA A 1 190 ? 16.259 0.402 -28.210 1.00 95.00 190 ALA A N 1
ATOM 1525 C CA . ALA A 1 190 ? 16.363 1.830 -27.956 1.00 95.00 190 ALA A CA 1
ATOM 1526 C C . ALA A 1 190 ? 15.322 2.582 -28.800 1.00 95.00 190 ALA A C 1
ATOM 1528 O O . ALA A 1 190 ? 15.271 2.416 -30.023 1.00 95.00 190 ALA A O 1
ATOM 1529 N N . ASP A 1 191 ? 14.516 3.435 -28.164 1.00 92.62 191 ASP A N 1
ATOM 1530 C CA . ASP A 1 191 ? 13.589 4.304 -28.890 1.00 92.62 191 ASP A CA 1
ATOM 1531 C C . ASP A 1 191 ? 14.376 5.255 -29.810 1.00 92.62 191 ASP A C 1
ATOM 1533 O O . ASP A 1 191 ? 15.274 5.988 -29.392 1.00 92.62 191 ASP A O 1
ATOM 1537 N N . LYS A 1 192 ? 14.049 5.244 -31.102 1.00 89.06 192 LYS A N 1
ATOM 1538 C CA . LYS A 1 192 ? 14.710 6.092 -32.105 1.00 89.06 192 LYS A CA 1
ATOM 1539 C C . LYS A 1 192 ? 13.932 7.366 -32.403 1.00 89.06 192 LYS A C 1
ATOM 1541 O O . LYS A 1 192 ? 14.519 8.282 -32.982 1.00 89.06 192 LYS A O 1
ATOM 1546 N N . LYS A 1 193 ? 12.647 7.400 -32.037 1.00 87.19 193 LYS A N 1
ATOM 1547 C CA . LYS A 1 193 ? 11.683 8.449 -32.389 1.00 87.19 193 LYS A CA 1
ATOM 1548 C C . LYS A 1 193 ? 11.826 9.672 -31.488 1.00 87.19 193 LYS A C 1
ATOM 1550 O O . LYS A 1 193 ? 11.607 10.786 -31.952 1.00 87.19 193 LYS A O 1
ATOM 1555 N N . ARG A 1 194 ? 12.181 9.474 -30.216 1.00 82.25 194 ARG A N 1
ATOM 1556 C CA . ARG A 1 194 ? 12.333 10.549 -29.224 1.00 82.25 194 ARG A CA 1
ATOM 1557 C C . ARG A 1 194 ? 13.799 10.887 -28.968 1.00 82.25 194 ARG A C 1
ATOM 1559 O O . ARG A 1 194 ? 14.662 10.012 -28.997 1.00 82.25 194 ARG A O 1
ATOM 1566 N N . GLU A 1 195 ? 14.064 12.154 -28.659 1.00 84.00 195 GLU A N 1
ATOM 1567 C CA . GLU A 1 195 ? 15.338 12.582 -28.072 1.00 84.00 195 GLU A CA 1
ATOM 1568 C C . GLU A 1 195 ? 15.288 12.441 -26.547 1.00 84.00 195 GLU A C 1
ATOM 1570 O O . GLU A 1 195 ? 14.284 12.773 -25.920 1.00 84.00 195 GLU A O 1
ATOM 1575 N N . TYR A 1 196 ? 16.366 11.924 -25.960 1.00 89.88 196 TYR A N 1
ATOM 1576 C CA . TYR A 1 196 ? 16.541 11.744 -24.515 1.00 89.88 196 TYR A CA 1
ATOM 1577 C C . TYR A 1 196 ? 18.033 11.629 -24.184 1.00 89.88 196 TYR A C 1
ATOM 1579 O O . TYR A 1 196 ? 18.842 11.191 -25.012 1.00 89.88 196 TYR A O 1
ATOM 1587 N N . LYS A 1 197 ? 18.431 11.996 -22.961 1.00 89.06 197 LYS A N 1
ATOM 1588 C CA . LYS A 1 197 ? 19.851 12.156 -22.586 1.00 89.06 197 LYS A CA 1
ATOM 1589 C C . LYS A 1 197 ? 20.689 10.890 -22.775 1.00 89.06 197 LYS A C 1
ATOM 1591 O O . LYS A 1 197 ? 21.866 10.972 -23.123 1.00 89.06 197 LYS A O 1
ATOM 1596 N N . LEU A 1 198 ? 20.109 9.712 -22.536 1.00 91.50 198 LEU A N 1
ATOM 1597 C CA . LEU A 1 198 ? 20.816 8.426 -22.605 1.00 91.50 198 LEU A CA 1
ATOM 1598 C C . LEU A 1 198 ? 20.711 7.714 -23.964 1.00 91.50 198 LEU A C 1
ATOM 1600 O O . LEU A 1 198 ? 21.107 6.552 -24.068 1.00 91.50 198 LEU A O 1
ATOM 1604 N N . ARG A 1 199 ? 20.240 8.390 -25.018 1.00 91.75 199 ARG A N 1
ATOM 1605 C CA . ARG A 1 199 ? 20.012 7.783 -26.340 1.00 91.75 199 ARG A CA 1
ATOM 1606 C C . ARG A 1 199 ? 21.241 7.108 -26.933 1.00 91.75 199 ARG A C 1
ATOM 1608 O O . ARG A 1 199 ? 21.165 5.936 -27.288 1.00 91.75 199 ARG A O 1
ATOM 1615 N N . LYS A 1 200 ? 22.391 7.793 -26.960 1.00 91.75 200 LYS A N 1
ATOM 1616 C CA . LYS A 1 200 ? 23.659 7.218 -27.460 1.00 91.75 200 LYS A CA 1
ATOM 1617 C C . LYS A 1 200 ? 24.024 5.924 -26.727 1.00 91.75 200 LYS A C 1
ATOM 1619 O O . LYS A 1 200 ? 24.262 4.901 -27.357 1.00 91.75 200 LYS A O 1
ATOM 1624 N N . LYS A 1 201 ? 23.941 5.944 -25.393 1.00 92.88 201 LYS A N 1
ATOM 1625 C CA . LYS A 1 201 ? 24.218 4.782 -24.541 1.00 92.88 201 LYS A CA 1
ATOM 1626 C C . LYS A 1 201 ? 23.264 3.616 -24.816 1.00 92.88 201 LYS A C 1
ATOM 1628 O O . LYS A 1 201 ? 23.690 2.468 -24.828 1.00 92.88 201 LYS A O 1
ATOM 1633 N N . PHE A 1 202 ? 21.973 3.883 -25.001 1.00 95.62 202 PHE A N 1
ATOM 1634 C CA . PHE A 1 202 ? 20.991 2.833 -25.289 1.00 95.62 202 PHE A CA 1
ATOM 1635 C C . PHE A 1 202 ? 21.228 2.193 -26.659 1.00 95.62 202 PHE A C 1
ATOM 1637 O O . PHE A 1 202 ? 21.186 0.970 -26.763 1.00 95.62 202 PHE A O 1
ATOM 1644 N N . MET A 1 203 ? 21.573 2.996 -27.667 1.00 92.56 203 MET A N 1
ATOM 1645 C CA . MET A 1 203 ? 21.952 2.506 -28.997 1.00 92.56 203 MET A CA 1
ATOM 1646 C C . MET A 1 203 ? 23.224 1.648 -28.959 1.00 92.56 203 MET A C 1
ATOM 1648 O O . MET A 1 203 ? 23.287 0.609 -29.609 1.00 92.56 203 MET A O 1
ATOM 1652 N N . GLU A 1 204 ? 24.231 2.044 -28.176 1.00 93.25 204 GLU A N 1
ATOM 1653 C CA . GLU A 1 204 ? 25.455 1.255 -27.977 1.00 93.25 204 GLU A CA 1
ATOM 1654 C C . GLU A 1 204 ? 25.158 -0.108 -27.339 1.00 93.25 204 GLU A C 1
ATOM 1656 O O . GLU A 1 204 ? 25.637 -1.128 -27.832 1.00 93.25 204 GLU A O 1
ATOM 1661 N N . ILE A 1 205 ? 24.328 -0.142 -26.289 1.00 92.06 205 ILE A N 1
ATOM 1662 C CA . ILE A 1 205 ? 23.912 -1.391 -25.626 1.00 92.06 205 ILE A CA 1
ATOM 1663 C C . ILE A 1 205 ? 23.144 -2.293 -26.602 1.00 92.06 205 ILE A C 1
ATOM 1665 O O . ILE A 1 205 ? 23.369 -3.504 -26.630 1.00 92.06 205 ILE A O 1
ATOM 1669 N N . GLU A 1 206 ? 22.252 -1.718 -27.412 1.00 92.25 206 GLU A N 1
ATOM 1670 C CA . GLU A 1 206 ? 21.502 -2.464 -28.423 1.00 92.25 206 GLU A CA 1
ATOM 1671 C C . GLU A 1 20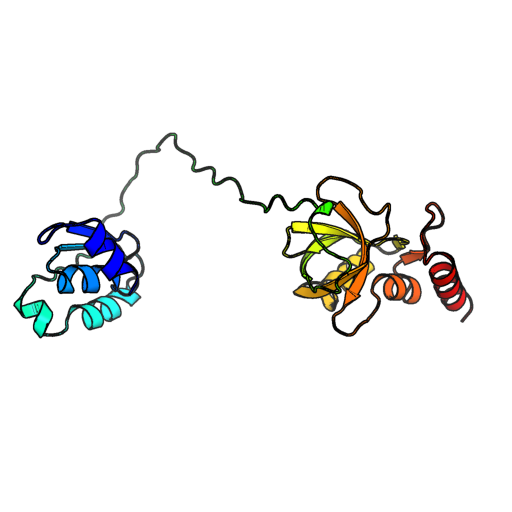6 ? 22.430 -3.054 -29.498 1.00 92.25 206 GLU A C 1
ATOM 1673 O O . GLU A 1 206 ? 22.285 -4.220 -29.868 1.00 92.25 206 GLU A O 1
ATOM 1678 N N . ASN A 1 207 ? 23.412 -2.282 -29.973 1.00 89.44 207 ASN A N 1
ATOM 1679 C CA . ASN A 1 207 ? 24.376 -2.737 -30.975 1.00 89.44 207 ASN A CA 1
ATOM 1680 C C . ASN A 1 207 ? 25.293 -3.837 -30.428 1.00 89.44 207 ASN A C 1
ATOM 1682 O O . ASN A 1 207 ? 25.472 -4.855 -31.090 1.00 89.44 207 ASN A O 1
ATOM 1686 N N . GLN A 1 208 ? 25.824 -3.682 -29.212 1.00 88.31 208 GLN A N 1
ATOM 1687 C CA . GLN A 1 208 ? 26.664 -4.706 -28.577 1.00 88.31 208 GLN A CA 1
ATOM 1688 C C . GLN A 1 208 ? 25.941 -6.048 -28.445 1.00 88.31 208 GLN A C 1
ATOM 1690 O O . GLN A 1 208 ? 26.562 -7.084 -28.616 1.00 88.31 208 GLN A O 1
ATOM 1695 N N . ARG A 1 209 ? 24.629 -6.037 -28.195 1.00 85.62 209 ARG A N 1
ATOM 1696 C CA . ARG A 1 209 ? 23.802 -7.250 -28.167 1.00 85.62 209 ARG A CA 1
ATOM 1697 C C . ARG A 1 209 ? 23.608 -7.877 -29.554 1.00 85.62 209 ARG A C 1
ATOM 1699 O O . ARG A 1 209 ? 23.475 -9.087 -29.661 1.00 85.62 209 ARG A O 1
ATOM 1706 N N . LYS A 1 210 ? 23.492 -7.066 -30.612 1.00 75.38 210 LYS A N 1
ATOM 1707 C CA . LYS A 1 210 ? 23.268 -7.569 -31.983 1.00 75.38 210 LYS A CA 1
ATOM 1708 C C . LYS A 1 210 ? 24.520 -8.198 -32.595 1.00 75.38 210 LYS A C 1
ATOM 1710 O O . LYS A 1 210 ? 24.380 -9.042 -33.473 1.00 75.38 210 LYS A O 1
ATOM 1715 N N . TYR A 1 211 ? 25.704 -7.770 -32.157 1.00 67.25 211 TYR A N 1
ATOM 1716 C CA . TYR A 1 211 ? 26.989 -8.141 -32.760 1.00 67.25 211 TYR A CA 1
ATOM 1717 C C . TYR A 1 211 ? 27.974 -8.819 -31.793 1.00 67.25 211 TYR A C 1
ATOM 1719 O O . TYR A 1 211 ? 29.118 -9.051 -32.179 1.00 67.25 211 TYR A O 1
ATOM 1727 N N . GLY A 1 212 ? 27.562 -9.104 -30.557 1.00 51.75 212 GLY A N 1
ATOM 1728 C CA . GLY A 1 212 ? 28.363 -9.777 -29.530 1.00 51.75 212 GLY A CA 1
ATOM 1729 C C . GLY A 1 212 ? 27.632 -10.980 -28.970 1.00 51.75 212 GLY A C 1
ATOM 1730 O O . GLY A 1 212 ? 28.313 -12.002 -28.752 1.00 51.75 212 GLY A O 1
#

InterPro domains:
  IPR001091 Restriction/modification DNA-methyltransferase [PR00508] (13-31)
  IPR001091 Restriction/modification DNA-methyltransferase [PR00508] (36-56)
  IPR002941 DNA methylase N-4/N-6 [PF01555] (1-52)
  IPR016071 Staphylococcal nuclease (SNase-like), OB-fold [PF00565] (136-208)
  IPR029063 S-adenosyl-L-methionine-dependent methyltransferase superfamily [G3DSA:3.40.50.150] (1-77)
  IPR029063 S-adenosyl-L-methionine-dependent methyltransferase superfamily [SSF53335] (1-61)
  IPR035437 SNase-like, OB-fold superfamily [G3DSA:2.40.50.90] (101-210)
  IPR035437 SNase-like, OB-fold superfamily [SSF50199] (106-196)